Protein AF-A0A2V7VDJ6-F1 (afdb_monomer_lite)

Radius of gyration: 29.33 Å; chains: 1; bounding box: 78×26×92 Å

Foldseek 3Di:
DPCLVVLLVVLVVCVVVVVLVSSLVSLCVSLPDLPDPSNLVSLQSNLVSCVSVLVLVSSLVSLVSSCVSVVPPPSSVVSNVVSVVSVVVVVVVVVVVVVVVVVVVVVPDPDPDDDDDDDDDDDDDDDPPPDPPQDPQRVVQVVVCVVPVDGPVVVVVVVVVVVVVVVVVVVVVVVVVVVVVVVVPDD

Structure (mmCIF, N/CA/C/O backbone):
data_AF-A0A2V7VDJ6-F1
#
_entry.id   AF-A0A2V7VDJ6-F1
#
loop_
_atom_site.group_PDB
_atom_site.id
_atom_site.type_symbol
_atom_site.label_atom_id
_atom_site.label_alt_id
_atom_site.label_comp_id
_atom_site.label_asym_id
_atom_site.label_entity_id
_atom_site.label_seq_id
_atom_site.pdbx_PDB_ins_code
_atom_site.Cartn_x
_atom_site.Cartn_y
_atom_site.Cartn_z
_atom_site.occupancy
_atom_site.B_iso_or_equiv
_atom_site.auth_seq_id
_atom_site.auth_comp_id
_atom_site.auth_asym_id
_atom_site.auth_atom_id
_atom_site.pdbx_PDB_model_num
ATOM 1 N N . PRO A 1 1 ? 12.238 -8.360 -20.722 1.00 54.09 1 PRO A N 1
ATOM 2 C CA . PRO A 1 1 ? 11.520 -7.179 -21.279 1.00 54.09 1 PRO A CA 1
ATOM 3 C C . PRO A 1 1 ? 10.112 -7.441 -21.857 1.00 54.09 1 PRO A C 1
ATOM 5 O O . PRO A 1 1 ? 9.319 -6.510 -21.854 1.00 54.09 1 PRO A O 1
ATOM 8 N N . GLN A 1 2 ? 9.764 -8.654 -22.323 1.00 55.91 2 GLN A N 1
ATOM 9 C CA . GLN A 1 2 ? 8.432 -8.918 -22.912 1.00 55.91 2 GLN A CA 1
ATOM 10 C C . GLN A 1 2 ? 7.327 -9.379 -21.931 1.00 55.91 2 GLN A C 1
ATOM 12 O O . GLN A 1 2 ? 6.159 -9.357 -22.296 1.00 55.91 2 GLN A O 1
ATOM 17 N N . ASP A 1 3 ? 7.649 -9.697 -20.672 1.00 81.94 3 ASP A N 1
ATOM 18 C CA . ASP A 1 3 ? 6.672 -10.227 -19.694 1.00 81.94 3 ASP A CA 1
ATOM 19 C C . ASP A 1 3 ? 6.076 -9.156 -18.743 1.00 81.94 3 ASP A C 1
ATOM 21 O O . ASP A 1 3 ? 5.000 -9.314 -18.172 1.00 81.94 3 ASP A O 1
ATOM 25 N N . ALA A 1 4 ? 6.721 -7.993 -18.595 1.00 88.00 4 ALA A N 1
ATOM 26 C CA . ALA A 1 4 ? 6.319 -7.012 -17.577 1.00 88.00 4 ALA A CA 1
ATOM 27 C C . ALA A 1 4 ? 4.968 -6.327 -17.876 1.00 88.00 4 ALA A C 1
ATOM 29 O O . ALA A 1 4 ? 4.158 -6.137 -16.971 1.00 88.00 4 ALA A O 1
ATOM 30 N N . ARG A 1 5 ? 4.686 -6.003 -19.149 1.00 92.25 5 ARG A N 1
ATOM 31 C CA . ARG A 1 5 ? 3.386 -5.431 -19.563 1.00 92.25 5 ARG A CA 1
ATOM 32 C C . ARG A 1 5 ? 2.248 -6.447 -19.448 1.00 92.25 5 ARG A C 1
ATOM 34 O O . ARG A 1 5 ? 1.157 -6.085 -19.027 1.00 92.25 5 ARG A O 1
ATOM 41 N N . GLY A 1 6 ? 2.509 -7.712 -19.787 1.00 95.12 6 GLY A N 1
ATOM 42 C CA . GLY A 1 6 ? 1.534 -8.795 -19.634 1.00 95.12 6 GLY A CA 1
ATOM 43 C C . GLY A 1 6 ? 1.158 -9.006 -18.169 1.00 95.12 6 GLY A C 1
ATOM 44 O O . GLY A 1 6 ? -0.022 -9.016 -17.826 1.00 95.12 6 GLY A O 1
ATOM 45 N N . ARG A 1 7 ? 2.160 -9.054 -17.285 1.00 94.94 7 ARG A N 1
ATOM 46 C CA . ARG A 1 7 ? 1.959 -9.118 -15.831 1.00 94.94 7 ARG A CA 1
ATOM 47 C C . ARG A 1 7 ? 1.230 -7.899 -15.269 1.00 94.94 7 ARG A C 1
ATOM 49 O O . ARG A 1 7 ? 0.405 -8.064 -14.377 1.00 94.94 7 ARG A O 1
ATOM 56 N N . PHE A 1 8 ? 1.498 -6.702 -15.791 1.00 96.88 8 PHE A N 1
ATOM 57 C CA . PHE A 1 8 ? 0.770 -5.493 -15.400 1.00 96.88 8 PHE A CA 1
ATOM 58 C C . PHE A 1 8 ? -0.714 -5.590 -15.771 1.00 96.88 8 PHE A C 1
ATOM 60 O O . PHE A 1 8 ? -1.576 -5.393 -14.921 1.00 96.88 8 PHE A O 1
ATOM 67 N N . ASN A 1 9 ? -1.020 -5.990 -17.007 1.00 96.88 9 ASN A N 1
ATOM 68 C CA . ASN A 1 9 ? -2.401 -6.182 -17.455 1.00 96.88 9 ASN A CA 1
ATOM 69 C C . ASN A 1 9 ? -3.119 -7.286 -16.662 1.00 96.88 9 ASN A C 1
ATOM 71 O O . ASN A 1 9 ? -4.308 -7.164 -16.369 1.00 96.88 9 ASN A O 1
ATOM 75 N N . LEU A 1 10 ? -2.406 -8.353 -16.286 1.00 97.31 10 LEU A N 1
ATOM 76 C CA . LEU A 1 10 ? -2.931 -9.391 -15.399 1.00 97.31 10 LEU A CA 1
ATOM 77 C C . LEU A 1 10 ? -3.272 -8.820 -14.016 1.00 97.31 10 LEU A C 1
ATOM 79 O O . LEU A 1 10 ? -4.353 -9.093 -13.500 1.00 97.31 10 LEU A O 1
ATOM 83 N N . ALA A 1 11 ? -2.386 -8.011 -13.434 1.00 97.69 11 ALA A N 1
ATOM 84 C CA . ALA A 1 11 ? -2.626 -7.355 -12.151 1.00 97.69 11 ALA A CA 1
ATOM 85 C C . ALA A 1 11 ? -3.842 -6.413 -12.205 1.00 97.69 11 ALA A C 1
ATOM 87 O O . ALA A 1 11 ? -4.695 -6.465 -11.320 1.00 97.69 11 ALA A O 1
ATOM 88 N N . ASP A 1 12 ? -3.987 -5.635 -13.282 1.00 97.88 12 ASP A N 1
ATOM 89 C CA . ASP A 1 12 ? -5.172 -4.806 -13.539 1.00 97.88 12 ASP A CA 1
ATOM 90 C C . ASP A 1 12 ? -6.452 -5.651 -13.647 1.00 97.88 12 ASP A C 1
ATOM 92 O O . ASP A 1 12 ? -7.497 -5.287 -13.103 1.00 97.88 12 ASP A O 1
ATOM 96 N N . GLY A 1 13 ? -6.387 -6.794 -14.335 1.00 98.31 13 GLY A N 1
ATOM 97 C CA . GLY A 1 13 ? -7.504 -7.732 -14.445 1.00 98.31 13 GLY A CA 1
ATOM 98 C C . GLY A 1 13 ? -7.912 -8.314 -13.091 1.00 98.31 13 GLY A C 1
ATOM 99 O O . GLY A 1 13 ? -9.099 -8.357 -12.768 1.00 98.31 13 GLY A O 1
ATOM 100 N N . LEU A 1 14 ? -6.935 -8.702 -12.268 1.00 98.31 14 LEU A N 1
ATOM 101 C CA . LEU A 1 14 ? -7.173 -9.177 -10.903 1.00 98.31 14 LEU A CA 1
ATOM 102 C C . LEU A 1 14 ? -7.816 -8.088 -10.040 1.00 98.31 14 LEU A C 1
ATOM 104 O O . LEU A 1 14 ? -8.812 -8.361 -9.371 1.00 98.31 14 LEU A O 1
ATOM 108 N N . TYR A 1 15 ? -7.317 -6.852 -10.119 1.00 98.19 15 TYR A N 1
ATOM 109 C CA . TYR A 1 15 ? -7.888 -5.709 -9.407 1.00 98.19 15 TYR A CA 1
ATOM 110 C C . TYR A 1 15 ? -9.354 -5.479 -9.793 1.00 98.19 15 TYR A C 1
ATOM 112 O O . TYR A 1 15 ? -10.220 -5.386 -8.924 1.00 98.19 15 TYR A O 1
ATOM 120 N N . LYS A 1 16 ? -9.658 -5.453 -11.097 1.00 97.88 16 LYS A N 1
ATOM 121 C CA . LYS A 1 16 ? -11.031 -5.282 -11.603 1.00 97.88 16 LYS A CA 1
ATOM 122 C C . LYS A 1 16 ? -11.967 -6.413 -11.177 1.00 97.88 16 LYS A C 1
ATOM 124 O O . LYS A 1 16 ? -13.161 -6.182 -11.030 1.00 97.88 16 LYS A O 1
ATOM 129 N N . ASN A 1 17 ? -11.431 -7.609 -10.950 1.00 97.88 17 ASN A N 1
ATOM 130 C CA . ASN A 1 17 ? -12.183 -8.765 -10.469 1.00 97.88 17 ASN A CA 1
ATOM 131 C C . ASN A 1 17 ? -12.281 -8.839 -8.930 1.00 97.88 17 ASN A C 1
ATOM 133 O O . ASN A 1 17 ? -12.654 -9.876 -8.387 1.00 97.88 17 ASN A O 1
ATOM 137 N N . GLY A 1 18 ? -11.886 -7.783 -8.209 1.00 97.25 18 GLY A N 1
ATOM 138 C CA . GLY A 1 18 ? -11.929 -7.728 -6.743 1.00 97.25 18 GLY A CA 1
ATOM 139 C C . GLY A 1 18 ? -10.848 -8.553 -6.035 1.00 97.25 18 GLY A C 1
ATOM 140 O O . GLY A 1 18 ? -10.821 -8.616 -4.807 1.00 97.25 18 GLY A O 1
ATOM 141 N N . LYS A 1 19 ? -9.930 -9.171 -6.786 1.00 98.19 19 LYS A N 1
ATOM 142 C CA . LYS A 1 19 ? -8.805 -9.965 -6.269 1.00 98.19 19 LYS A CA 1
ATOM 143 C C . LYS A 1 19 ? -7.648 -9.052 -5.881 1.00 98.19 19 LYS A C 1
ATOM 145 O O . LYS A 1 19 ? -6.593 -9.018 -6.516 1.00 98.19 19 LYS A O 1
ATOM 150 N N . PHE A 1 20 ? -7.906 -8.216 -4.879 1.00 96.19 20 PHE A N 1
ATOM 151 C CA . PHE A 1 20 ? -7.022 -7.114 -4.518 1.00 96.19 20 PHE A CA 1
ATOM 152 C C . PHE A 1 20 ? -5.691 -7.580 -3.928 1.00 96.19 20 PHE A C 1
ATOM 154 O O . PHE A 1 20 ? -4.688 -6.897 -4.110 1.00 96.19 20 PHE A O 1
ATOM 161 N N . GLU A 1 21 ? -5.655 -8.725 -3.242 1.00 96.94 21 GLU A N 1
ATOM 162 C CA . GLU A 1 21 ? -4.408 -9.237 -2.665 1.00 96.94 21 GLU A CA 1
ATOM 163 C C . GLU A 1 21 ? -3.464 -9.723 -3.761 1.00 96.94 21 GLU A C 1
ATOM 165 O O . GLU A 1 21 ? -2.307 -9.314 -3.818 1.00 96.94 21 GLU A O 1
ATOM 170 N N . GLU A 1 22 ? -3.979 -10.519 -4.694 1.00 96.31 22 GLU A N 1
ATOM 171 C CA . GLU A 1 22 ? -3.212 -11.040 -5.819 1.00 96.31 22 GLU A CA 1
ATOM 172 C C . GLU A 1 22 ? -2.746 -9.908 -6.742 1.00 96.31 22 GLU A C 1
ATOM 174 O O . GLU A 1 22 ? -1.593 -9.893 -7.186 1.00 96.31 22 GLU A O 1
ATOM 179 N N . ALA A 1 23 ? -3.613 -8.916 -6.976 1.00 98.31 23 ALA A N 1
ATOM 180 C CA . ALA A 1 23 ? -3.244 -7.698 -7.687 1.00 98.31 23 ALA A CA 1
ATOM 181 C C . ALA A 1 23 ? -2.106 -6.955 -6.968 1.00 98.31 23 ALA A C 1
ATOM 183 O O . ALA A 1 23 ? -1.106 -6.605 -7.598 1.00 98.31 23 ALA A O 1
ATOM 184 N N . ALA A 1 24 ? -2.209 -6.763 -5.648 1.00 98.06 24 ALA A N 1
ATOM 185 C CA . ALA A 1 24 ? -1.177 -6.104 -4.852 1.00 98.06 24 ALA A CA 1
ATOM 186 C C . ALA A 1 24 ? 0.166 -6.851 -4.910 1.00 98.06 24 ALA A C 1
ATOM 188 O O . ALA A 1 24 ? 1.209 -6.216 -5.061 1.00 98.06 24 ALA A O 1
ATOM 189 N N . THR A 1 25 ? 0.176 -8.185 -4.849 1.00 97.69 25 THR A N 1
ATOM 190 C CA . THR A 1 25 ? 1.411 -8.972 -4.988 1.00 97.69 25 THR A CA 1
ATOM 191 C C . THR A 1 25 ? 2.089 -8.726 -6.335 1.00 97.69 25 THR A C 1
ATOM 193 O O . THR A 1 25 ? 3.296 -8.467 -6.382 1.00 97.69 25 THR A O 1
ATOM 196 N N . LEU A 1 26 ? 1.327 -8.752 -7.433 1.00 96.88 26 LEU A N 1
ATOM 197 C CA . LEU A 1 26 ? 1.886 -8.519 -8.763 1.00 96.88 26 LEU A CA 1
ATOM 198 C C . LEU A 1 26 ? 2.380 -7.082 -8.933 1.00 96.88 26 LEU A C 1
ATOM 200 O O . LEU A 1 26 ? 3.519 -6.891 -9.361 1.00 96.88 26 LEU A O 1
ATOM 204 N N . PHE A 1 27 ? 1.585 -6.083 -8.546 1.00 98.25 27 PHE A N 1
ATOM 205 C CA . PHE A 1 27 ? 2.001 -4.682 -8.614 1.00 98.25 27 PHE A CA 1
ATOM 206 C C . PHE A 1 27 ? 3.238 -4.399 -7.763 1.00 98.25 27 PHE A C 1
ATOM 208 O O . PHE A 1 27 ? 4.130 -3.681 -8.211 1.00 98.25 27 PHE A O 1
ATOM 215 N N . ARG A 1 28 ? 3.350 -5.008 -6.576 1.00 97.94 28 ARG A N 1
ATOM 216 C CA . ARG A 1 28 ? 4.558 -4.907 -5.751 1.00 97.94 28 ARG A CA 1
ATOM 217 C C . ARG A 1 28 ? 5.778 -5.399 -6.517 1.00 97.94 28 ARG A C 1
ATOM 219 O O . ARG A 1 28 ? 6.729 -4.638 -6.643 1.00 97.94 28 ARG A O 1
ATOM 226 N N . SER A 1 29 ? 5.706 -6.599 -7.097 1.00 96.88 29 SER A N 1
ATOM 227 C CA . SER A 1 29 ? 6.816 -7.172 -7.872 1.00 96.88 29 SER A CA 1
ATOM 228 C C . SER A 1 29 ? 7.209 -6.318 -9.085 1.00 96.88 29 SER A C 1
ATOM 230 O O . SER A 1 29 ? 8.386 -6.174 -9.398 1.00 96.88 29 SER A O 1
ATOM 232 N N . LEU A 1 30 ? 6.232 -5.702 -9.758 1.00 96.38 30 LEU A N 1
ATOM 233 C CA . LEU A 1 30 ? 6.471 -4.836 -10.917 1.00 96.38 30 LEU A CA 1
ATOM 234 C C . LEU A 1 30 ? 7.054 -3.467 -10.526 1.00 96.38 30 LEU A C 1
ATOM 236 O O . LEU A 1 30 ? 7.676 -2.806 -11.357 1.00 96.38 30 LEU A O 1
ATOM 240 N N . GLY A 1 31 ? 6.859 -3.052 -9.270 1.00 95.38 31 GLY A N 1
ATOM 241 C CA . GLY A 1 31 ? 7.366 -1.809 -8.689 1.00 95.38 31 GLY A CA 1
ATOM 242 C C . GLY A 1 31 ? 8.707 -1.924 -7.953 1.00 95.38 31 GLY A C 1
ATOM 243 O O . GLY A 1 31 ? 9.166 -0.915 -7.402 1.00 95.38 31 GLY A O 1
ATOM 244 N N . GLU A 1 32 ? 9.312 -3.117 -7.902 1.00 94.56 32 GLU A N 1
ATOM 245 C CA . GLU A 1 32 ? 10.570 -3.369 -7.184 1.00 94.56 32 GLU A CA 1
ATOM 246 C C . GLU A 1 32 ? 11.750 -2.631 -7.813 1.00 94.56 32 GLU A C 1
ATOM 248 O O . GLU A 1 32 ? 12.478 -1.945 -7.097 1.00 94.56 32 GLU A O 1
ATOM 253 N N . ASP A 1 33 ? 11.902 -2.721 -9.136 1.00 93.44 33 ASP A N 1
ATOM 254 C CA . ASP A 1 33 ? 12.940 -2.011 -9.884 1.00 93.44 33 ASP A CA 1
ATOM 255 C C . ASP A 1 33 ? 12.523 -0.551 -10.131 1.00 93.44 33 ASP A C 1
ATOM 257 O O . ASP A 1 33 ? 11.647 -0.313 -10.964 1.00 93.44 33 ASP A O 1
ATOM 261 N N . PRO A 1 34 ? 13.143 0.449 -9.471 1.00 91.00 34 PRO A N 1
ATOM 262 C CA . PRO A 1 34 ? 12.788 1.854 -9.657 1.00 91.00 34 PRO A CA 1
ATOM 263 C C . PRO A 1 34 ? 13.116 2.393 -11.058 1.00 91.00 34 PRO A C 1
ATOM 265 O O . PRO A 1 34 ? 12.566 3.423 -11.436 1.00 91.00 34 PRO A O 1
ATOM 268 N N . GLY A 1 35 ? 14.015 1.737 -11.804 1.00 91.81 35 GLY A N 1
ATOM 269 C CA . GLY A 1 35 ? 14.383 2.114 -13.171 1.00 91.81 35 GLY A CA 1
ATOM 270 C C . GLY A 1 35 ? 13.395 1.618 -14.231 1.00 91.81 35 GLY A C 1
ATOM 271 O O . GLY A 1 35 ? 13.447 2.057 -15.381 1.00 91.81 35 GLY A O 1
ATOM 272 N N . SER A 1 36 ? 12.474 0.726 -13.859 1.00 93.56 36 SER A N 1
ATOM 273 C CA . SER A 1 36 ? 11.432 0.234 -14.754 1.00 93.56 36 SER A CA 1
ATOM 274 C C . SER A 1 36 ? 10.427 1.338 -15.085 1.00 93.56 36 SER A C 1
ATOM 276 O O . SER A 1 36 ? 9.911 2.021 -14.202 1.00 93.56 36 SER A O 1
ATOM 278 N N . PHE A 1 37 ? 10.038 1.449 -16.358 1.00 94.00 37 PHE A N 1
ATOM 279 C CA . PHE A 1 37 ? 8.964 2.359 -16.782 1.00 94.00 37 PHE A CA 1
ATOM 280 C C . PHE A 1 37 ? 7.607 2.029 -16.130 1.00 94.00 37 PHE A C 1
ATOM 282 O O . PHE A 1 37 ? 6.716 2.874 -16.093 1.00 94.00 37 PHE A O 1
ATOM 289 N N . LEU A 1 38 ? 7.441 0.806 -15.611 1.00 96.19 38 LEU A N 1
ATOM 290 C CA . LEU A 1 38 ? 6.252 0.390 -14.866 1.00 96.19 38 LEU A CA 1
ATOM 291 C C . LEU A 1 38 ? 6.358 0.669 -13.368 1.00 96.19 38 LEU A C 1
ATOM 293 O O . LEU A 1 38 ? 5.369 0.468 -12.671 1.00 96.19 38 LEU A O 1
ATOM 297 N N . ALA A 1 39 ? 7.497 1.130 -12.851 1.00 96.75 39 ALA A N 1
ATOM 298 C CA . ALA A 1 39 ? 7.709 1.250 -11.414 1.00 96.75 39 ALA A CA 1
ATOM 299 C C . ALA A 1 39 ? 6.715 2.212 -10.753 1.00 96.75 39 ALA A C 1
ATOM 301 O O . ALA A 1 39 ? 6.055 1.852 -9.779 1.00 96.75 39 ALA A O 1
ATOM 302 N N . SER A 1 40 ? 6.574 3.415 -11.316 1.00 97.88 40 SER A N 1
ATOM 303 C CA . SER A 1 40 ? 5.639 4.423 -10.809 1.00 97.88 40 SER A CA 1
ATOM 304 C C . SER A 1 40 ? 4.171 3.987 -10.969 1.00 97.88 40 SER A C 1
ATOM 306 O O . SER A 1 40 ? 3.490 3.878 -9.944 1.00 97.88 40 SER A O 1
ATOM 308 N N . PRO A 1 41 ? 3.697 3.572 -12.169 1.00 98.00 41 PRO A N 1
ATOM 309 C CA . PRO A 1 41 ? 2.335 3.050 -12.333 1.00 98.00 41 PRO A CA 1
ATOM 310 C C . PRO A 1 41 ? 2.017 1.843 -11.441 1.00 98.00 41 PRO A C 1
ATOM 312 O O . PRO A 1 41 ? 0.919 1.736 -10.901 1.00 98.00 41 PRO A O 1
ATOM 315 N N . SER A 1 42 ? 2.976 0.933 -11.247 1.00 98.06 42 SER A N 1
ATOM 316 C CA . SER A 1 42 ? 2.769 -0.257 -10.413 1.00 98.06 42 SER A CA 1
ATOM 317 C C . SER A 1 42 ? 2.670 0.108 -8.938 1.00 98.06 42 SER A C 1
ATOM 319 O O . SER A 1 42 ? 1.831 -0.440 -8.236 1.00 98.06 42 SER A O 1
ATOM 321 N N . ARG A 1 43 ? 3.461 1.069 -8.450 1.00 98.50 43 ARG A N 1
ATOM 322 C CA . ARG A 1 43 ? 3.341 1.570 -7.070 1.00 98.50 43 ARG A CA 1
ATOM 323 C C . ARG A 1 43 ? 2.030 2.320 -6.850 1.00 98.50 43 ARG A C 1
ATOM 325 O O . ARG A 1 43 ? 1.404 2.145 -5.808 1.00 98.50 43 ARG A O 1
ATOM 332 N N . PHE A 1 44 ? 1.572 3.083 -7.840 1.00 98.69 44 PHE A N 1
ATOM 333 C CA . PHE A 1 44 ? 0.254 3.711 -7.802 1.00 98.69 44 PHE A CA 1
ATOM 334 C C . PHE A 1 44 ? -0.869 2.662 -7.714 1.00 98.69 44 PHE A C 1
ATOM 336 O O . PHE A 1 44 ? -1.683 2.700 -6.791 1.00 98.69 44 PHE A O 1
ATOM 343 N N . ASN A 1 45 ? -0.868 1.661 -8.598 1.00 98.44 45 ASN A N 1
ATOM 344 C CA . ASN A 1 45 ? -1.890 0.611 -8.597 1.00 98.44 45 ASN A CA 1
ATOM 345 C C . ASN A 1 45 ? -1.793 -0.345 -7.399 1.00 98.44 45 ASN A C 1
ATOM 347 O O . ASN A 1 45 ? -2.819 -0.824 -6.914 1.00 98.44 45 ASN A O 1
ATOM 351 N N . LEU A 1 46 ? -0.594 -0.565 -6.851 1.00 98.69 46 LEU A N 1
ATOM 352 C CA . LEU A 1 46 ? -0.412 -1.214 -5.553 1.00 98.69 46 LEU A CA 1
ATOM 353 C C . LEU A 1 46 ? -1.151 -0.437 -4.458 1.00 98.69 46 LEU A C 1
ATOM 355 O O . LEU A 1 46 ? -1.851 -1.040 -3.647 1.00 98.69 46 LEU A O 1
ATOM 359 N N . GLY A 1 47 ? -1.028 0.892 -4.453 1.00 98.56 47 GLY A N 1
ATOM 360 C CA . GLY A 1 47 ? -1.761 1.755 -3.533 1.00 98.56 47 GLY A CA 1
ATOM 361 C C . GLY A 1 47 ? -3.273 1.595 -3.667 1.00 98.56 47 GLY A C 1
ATOM 362 O O . GLY A 1 47 ? -3.953 1.420 -2.656 1.00 98.56 47 GLY A O 1
ATOM 363 N N . ASN A 1 48 ? -3.786 1.557 -4.901 1.00 98.62 48 ASN A N 1
ATOM 364 C CA . ASN A 1 48 ? -5.212 1.345 -5.172 1.00 98.62 48 ASN A CA 1
ATOM 365 C C . ASN A 1 48 ? -5.690 -0.012 -4.632 1.00 98.62 48 ASN A C 1
ATOM 367 O O . ASN A 1 48 ? -6.704 -0.085 -3.938 1.00 98.62 48 ASN A O 1
ATOM 371 N N . ALA A 1 49 ? -4.942 -1.086 -4.899 1.00 98.44 49 ALA A N 1
ATOM 372 C CA . ALA A 1 49 ? -5.265 -2.427 -4.418 1.00 98.44 49 ALA A CA 1
ATOM 373 C C . ALA A 1 49 ? -5.273 -2.505 -2.879 1.00 98.44 49 ALA A C 1
ATOM 375 O O . ALA A 1 49 ? -6.219 -3.024 -2.288 1.00 98.44 49 ALA A O 1
ATOM 376 N N . LEU A 1 50 ? -4.266 -1.930 -2.214 1.00 98.19 50 LEU A N 1
ATOM 377 C CA . LEU A 1 50 ? -4.190 -1.890 -0.749 1.00 98.19 50 LEU A CA 1
ATOM 378 C C . LEU A 1 50 ? -5.301 -1.030 -0.132 1.00 98.19 50 LEU A C 1
ATOM 380 O O . LEU A 1 50 ? -5.853 -1.396 0.906 1.00 98.19 50 LEU A O 1
ATOM 384 N N . TYR A 1 51 ? -5.677 0.070 -0.791 1.00 97.94 51 TYR A N 1
ATOM 385 C CA . TYR A 1 51 ? -6.787 0.917 -0.362 1.00 97.94 51 TYR A CA 1
ATOM 386 C C . TYR A 1 51 ? -8.111 0.143 -0.356 1.00 97.94 51 TYR A C 1
ATOM 388 O O . TYR A 1 51 ? -8.843 0.202 0.630 1.00 97.94 51 TYR A O 1
ATOM 396 N N . GLN A 1 52 ? -8.392 -0.642 -1.403 1.00 97.12 52 GLN A N 1
ATOM 397 C CA . GLN A 1 52 ? -9.594 -1.487 -1.461 1.00 97.12 52 GLN A CA 1
ATOM 398 C C . GLN A 1 52 ? -9.618 -2.557 -0.363 1.00 97.12 52 GLN A C 1
ATOM 400 O O . GLN A 1 52 ? -10.674 -2.894 0.166 1.00 97.12 52 GLN A O 1
ATOM 405 N N . LYS A 1 53 ? -8.445 -3.044 0.051 1.00 96.00 53 LYS A N 1
ATOM 406 C CA . LYS A 1 53 ? -8.300 -3.954 1.197 1.00 96.00 53 LYS A CA 1
ATOM 407 C C . LYS A 1 53 ? -8.399 -3.271 2.561 1.00 96.00 53 LYS A C 1
ATOM 409 O O . LYS A 1 53 ? -8.194 -3.935 3.575 1.00 96.00 53 LYS A O 1
ATOM 414 N N . GLN A 1 54 ? -8.658 -1.964 2.601 1.00 94.88 54 GLN A N 1
ATOM 415 C CA . GLN A 1 54 ? -8.638 -1.141 3.814 1.00 94.88 54 GLN A CA 1
ATOM 416 C C . GLN A 1 54 ? -7.278 -1.133 4.540 1.00 94.88 54 GLN A C 1
ATOM 418 O O . GLN A 1 54 ? -7.185 -0.710 5.696 1.00 94.88 54 GLN A O 1
ATOM 423 N N . ASP A 1 55 ? -6.204 -1.550 3.858 1.00 96.19 55 ASP A N 1
ATOM 424 C CA . ASP A 1 55 ? -4.831 -1.353 4.315 1.00 96.19 55 ASP A CA 1
ATOM 425 C C . ASP A 1 55 ? -4.369 0.050 3.906 1.00 96.19 55 ASP A C 1
ATOM 427 O O . ASP A 1 55 ? -3.545 0.259 3.010 1.00 96.19 55 ASP A O 1
ATOM 431 N N . TYR A 1 56 ? -4.944 1.049 4.575 1.00 94.38 56 TYR A N 1
ATOM 432 C CA . TYR A 1 56 ? -4.682 2.452 4.271 1.00 94.38 56 TYR A CA 1
ATOM 433 C C . TYR A 1 56 ? -3.222 2.839 4.534 1.00 94.38 56 TYR A C 1
ATOM 435 O O . TYR A 1 56 ? -2.673 3.689 3.836 1.00 94.38 56 TYR A O 1
ATOM 443 N N . ARG A 1 57 ? -2.556 2.190 5.500 1.00 93.19 57 ARG A N 1
ATOM 444 C CA . ARG A 1 57 ? -1.135 2.426 5.799 1.00 93.19 57 ARG A CA 1
ATOM 445 C C . ARG A 1 57 ? -0.245 1.942 4.660 1.00 93.19 57 ARG A C 1
ATOM 447 O O . ARG A 1 57 ? 0.637 2.693 4.238 1.00 93.19 57 ARG A O 1
ATOM 454 N N . GLY A 1 58 ? -0.490 0.735 4.153 1.00 95.31 58 GLY A N 1
ATOM 455 C CA . GLY A 1 58 ? 0.193 0.209 2.976 1.00 95.31 58 GLY A CA 1
ATOM 456 C C . GLY A 1 58 ? -0.061 1.071 1.738 1.00 95.31 58 GLY A C 1
ATOM 457 O O . GLY A 1 58 ? 0.888 1.443 1.044 1.00 95.31 58 GLY A O 1
ATOM 458 N N . ALA A 1 59 ? -1.315 1.479 1.518 1.00 97.56 59 ALA A N 1
ATOM 459 C CA . ALA A 1 59 ? -1.688 2.347 0.403 1.00 97.56 59 ALA A CA 1
ATOM 460 C C . ALA A 1 59 ? -0.930 3.687 0.420 1.00 97.56 59 ALA A C 1
ATOM 462 O O . ALA A 1 59 ? -0.361 4.092 -0.591 1.00 97.56 59 ALA A O 1
ATOM 463 N N . ILE A 1 60 ? -0.842 4.338 1.587 1.00 97.88 60 ILE A N 1
ATOM 464 C CA . ILE A 1 60 ? -0.082 5.585 1.773 1.00 97.88 60 ILE A CA 1
ATOM 465 C C . ILE A 1 60 ? 1.383 5.420 1.356 1.00 97.88 60 ILE A C 1
ATOM 467 O O . ILE A 1 60 ? 1.923 6.294 0.676 1.00 97.88 60 ILE A O 1
ATOM 471 N N . GLN A 1 61 ? 2.048 4.335 1.767 1.00 97.88 61 GLN A N 1
ATOM 472 C CA . GLN A 1 61 ? 3.448 4.113 1.389 1.00 97.88 61 GLN A CA 1
ATOM 473 C C . GLN A 1 61 ? 3.587 3.936 -0.123 1.00 97.88 61 GLN A C 1
ATOM 475 O O . GLN A 1 61 ? 4.419 4.602 -0.734 1.00 97.88 61 GLN A O 1
ATOM 480 N N . ALA A 1 62 ? 2.721 3.126 -0.730 1.00 97.25 62 ALA A N 1
ATOM 481 C CA . ALA A 1 62 ? 2.749 2.863 -2.162 1.00 97.25 62 ALA A CA 1
ATOM 482 C C . ALA A 1 62 ? 2.540 4.143 -2.998 1.00 97.25 62 ALA A C 1
ATOM 484 O O . ALA A 1 62 ? 3.326 4.415 -3.906 1.00 97.25 62 ALA A O 1
ATOM 485 N N . TYR A 1 63 ? 1.574 4.999 -2.638 1.00 98.12 63 TYR A N 1
ATOM 486 C CA . TYR A 1 63 ? 1.385 6.287 -3.318 1.00 98.12 63 TYR A CA 1
ATOM 487 C C . TYR A 1 63 ? 2.567 7.239 -3.123 1.00 98.12 63 TYR A C 1
ATOM 489 O O . TYR A 1 63 ? 2.974 7.920 -4.062 1.00 98.12 63 TYR A O 1
ATOM 497 N N . ARG A 1 64 ? 3.171 7.279 -1.927 1.00 97.94 64 ARG A N 1
ATOM 498 C CA . ARG A 1 64 ? 4.388 8.075 -1.701 1.00 97.94 64 ARG A CA 1
ATOM 499 C C . ARG A 1 64 ? 5.548 7.577 -2.556 1.00 97.94 64 ARG A C 1
ATOM 501 O O . ARG A 1 64 ? 6.306 8.394 -3.068 1.00 97.94 64 ARG A O 1
ATOM 508 N N . ASP A 1 65 ? 5.693 6.267 -2.706 1.00 97.00 65 ASP A N 1
ATOM 509 C CA . ASP A 1 65 ? 6.746 5.666 -3.520 1.00 97.00 65 ASP A CA 1
ATOM 510 C C . ASP A 1 65 ? 6.524 5.901 -5.020 1.00 97.00 65 ASP A C 1
ATOM 512 O O . ASP A 1 65 ? 7.508 6.044 -5.749 1.00 97.00 65 ASP A O 1
ATOM 516 N N . ALA A 1 66 ? 5.267 5.980 -5.472 1.00 97.50 66 ALA A N 1
ATOM 517 C CA . ALA A 1 66 ? 4.914 6.416 -6.823 1.00 97.50 66 ALA A CA 1
ATOM 518 C C . ALA A 1 66 ? 5.281 7.894 -7.035 1.00 97.50 66 ALA A C 1
ATOM 520 O O . ALA A 1 66 ? 6.025 8.222 -7.954 1.00 97.50 66 ALA A O 1
ATOM 521 N N . LEU A 1 67 ? 4.894 8.778 -6.108 1.00 97.44 67 LEU A N 1
ATOM 522 C CA . LEU A 1 67 ? 5.195 10.216 -6.170 1.00 97.44 67 LEU A CA 1
ATOM 523 C C . LEU A 1 67 ? 6.690 10.547 -6.083 1.00 97.44 67 LEU A C 1
ATOM 525 O O . LEU A 1 67 ? 7.120 11.584 -6.576 1.00 97.44 67 LEU A O 1
ATOM 529 N N . ARG A 1 68 ? 7.510 9.682 -5.477 1.00 97.19 68 ARG A N 1
ATOM 530 C CA . ARG A 1 68 ? 8.976 9.831 -5.528 1.00 97.19 68 ARG A CA 1
ATOM 531 C C . ARG A 1 68 ? 9.541 9.618 -6.931 1.00 97.19 68 ARG A C 1
ATOM 533 O O . ARG A 1 68 ? 10.592 10.173 -7.229 1.00 97.19 68 ARG A O 1
ATOM 540 N N . LEU A 1 69 ? 8.885 8.795 -7.749 1.00 95.62 69 LEU A N 1
ATOM 541 C CA . LEU A 1 69 ? 9.282 8.519 -9.131 1.00 95.62 69 LEU A CA 1
ATOM 542 C C . LEU A 1 69 ? 8.603 9.466 -10.126 1.00 95.62 69 LEU A C 1
ATOM 544 O O . LEU A 1 69 ? 9.205 9.840 -11.127 1.00 95.62 69 LEU A O 1
ATOM 548 N N . SER A 1 70 ? 7.361 9.859 -9.849 1.00 96.25 70 SER A N 1
ATOM 549 C CA . SER A 1 70 ? 6.563 10.766 -10.675 1.00 96.25 70 SER A CA 1
ATOM 550 C C . SER A 1 70 ? 5.925 11.840 -9.792 1.00 96.25 70 SER A C 1
ATOM 552 O O . SER A 1 70 ? 4.768 11.704 -9.396 1.00 96.25 70 SER A O 1
ATOM 554 N N . PRO A 1 71 ? 6.664 12.913 -9.451 1.00 96.38 71 PRO A N 1
ATOM 555 C CA . PRO A 1 71 ? 6.170 13.949 -8.545 1.00 96.38 71 PRO A CA 1
ATOM 556 C C . PRO A 1 71 ? 4.899 14.646 -9.035 1.00 96.38 71 PRO A C 1
ATOM 558 O O . PRO A 1 71 ? 4.101 15.089 -8.208 1.00 96.38 71 PRO A O 1
ATOM 561 N N . ASP A 1 72 ? 4.704 14.726 -10.350 1.00 94.94 72 ASP A N 1
ATOM 562 C CA . ASP A 1 72 ? 3.601 15.446 -10.996 1.00 94.94 72 ASP A CA 1
ATOM 563 C C . ASP A 1 72 ? 2.334 14.596 -11.187 1.00 94.94 72 ASP A C 1
ATOM 565 O O . ASP A 1 72 ? 1.353 15.068 -11.758 1.00 94.94 72 ASP A O 1
ATOM 569 N N . ASP A 1 73 ? 2.327 13.355 -10.690 1.00 95.62 73 ASP A N 1
ATOM 570 C CA . ASP A 1 73 ? 1.155 12.481 -10.730 1.00 95.62 73 ASP A CA 1
ATOM 571 C C . ASP A 1 73 ? 0.062 12.993 -9.770 1.00 95.62 73 ASP A C 1
ATOM 573 O O . ASP A 1 73 ? 0.079 12.759 -8.556 1.00 95.62 73 ASP A O 1
ATOM 577 N N . LEU A 1 74 ? -0.888 13.751 -10.322 1.00 96.44 74 LEU A N 1
ATOM 578 C CA . LEU A 1 74 ? -1.995 14.345 -9.571 1.00 96.44 74 LEU A CA 1
ATOM 579 C C . LEU A 1 74 ? -2.950 13.289 -9.005 1.00 96.44 74 LEU A C 1
ATOM 581 O O . LEU A 1 74 ? -3.488 13.487 -7.911 1.00 96.44 74 LEU A O 1
ATOM 585 N N . ASP A 1 75 ? -3.128 12.165 -9.701 1.00 94.88 75 ASP A N 1
ATOM 586 C CA . ASP A 1 75 ? -3.988 11.074 -9.247 1.00 94.88 75 ASP A CA 1
ATOM 587 C C . ASP A 1 75 ? -3.371 10.388 -8.025 1.00 94.88 75 ASP A C 1
ATOM 589 O O . ASP A 1 75 ? -4.058 10.159 -7.025 1.00 94.88 75 ASP A O 1
ATOM 593 N N . ALA A 1 76 ? -2.055 10.154 -8.034 1.00 93.06 76 ALA A N 1
ATOM 594 C CA . ALA A 1 76 ? -1.336 9.628 -6.877 1.00 93.06 76 ALA A CA 1
ATOM 595 C C . ALA A 1 76 ? -1.397 10.577 -5.667 1.00 93.06 76 ALA A C 1
ATOM 597 O O . ALA A 1 76 ? -1.575 10.114 -4.536 1.00 93.06 76 ALA A O 1
ATOM 598 N N . ARG A 1 77 ? -1.311 11.903 -5.874 1.00 96.62 77 ARG A N 1
ATOM 599 C CA . ARG A 1 77 ? -1.488 12.895 -4.790 1.00 96.62 77 ARG A CA 1
ATOM 600 C C . ARG A 1 77 ? -2.898 12.841 -4.208 1.00 96.62 77 ARG A C 1
ATOM 602 O O . ARG A 1 77 ? -3.053 12.748 -2.990 1.00 96.62 77 ARG A O 1
ATOM 609 N N . ARG A 1 78 ? -3.920 12.840 -5.066 1.00 95.06 78 ARG A N 1
ATOM 610 C CA . ARG A 1 78 ? -5.324 12.762 -4.643 1.00 95.06 78 ARG A CA 1
ATOM 611 C C . ARG A 1 78 ? -5.607 11.471 -3.876 1.00 95.06 78 ARG A C 1
ATOM 613 O O . ARG A 1 78 ? -6.231 11.510 -2.816 1.00 95.06 78 ARG A O 1
ATOM 620 N N . ASN A 1 79 ? -5.125 10.333 -4.367 1.00 95.06 79 ASN A N 1
ATOM 621 C CA . ASN A 1 79 ? -5.353 9.046 -3.715 1.00 95.06 79 ASN A CA 1
ATOM 622 C C . ASN A 1 79 ? -4.586 8.915 -2.393 1.00 95.06 79 ASN A C 1
ATOM 624 O O . ASN A 1 79 ? -5.101 8.316 -1.445 1.00 95.06 79 ASN A O 1
ATOM 628 N N . LEU A 1 80 ? -3.409 9.536 -2.276 1.00 94.75 80 LEU A N 1
ATOM 629 C CA . LEU A 1 80 ? -2.703 9.658 -1.002 1.00 94.75 80 LEU A CA 1
ATOM 630 C C . LEU A 1 80 ? -3.534 10.430 0.033 1.00 94.75 80 LEU A C 1
ATOM 632 O O . LEU A 1 80 ? -3.646 9.987 1.177 1.00 94.75 80 LEU A O 1
ATOM 636 N N . GLU A 1 81 ? -4.150 11.550 -0.351 1.00 93.81 81 GLU A N 1
ATOM 637 C CA . GLU A 1 81 ? -5.037 12.304 0.542 1.00 93.81 81 GLU A CA 1
ATOM 638 C C . GLU A 1 81 ? -6.247 11.476 0.989 1.00 93.81 81 GLU A C 1
ATOM 640 O O . GLU A 1 81 ? -6.591 11.475 2.174 1.00 93.81 81 GLU A O 1
ATOM 645 N N . LEU A 1 82 ? -6.869 10.736 0.067 1.00 94.44 82 LEU A N 1
ATOM 646 C CA . LEU A 1 82 ? -7.982 9.837 0.384 1.00 94.44 82 LEU A CA 1
ATOM 647 C C . LEU A 1 82 ? -7.560 8.736 1.364 1.00 94.44 82 LEU A C 1
ATOM 649 O O . LEU A 1 82 ? -8.278 8.462 2.326 1.00 94.44 82 LEU A O 1
ATOM 653 N N . ALA A 1 83 ? -6.384 8.139 1.167 1.00 89.38 83 ALA A N 1
ATOM 654 C CA . ALA A 1 83 ? -5.847 7.117 2.062 1.00 89.38 83 ALA A CA 1
ATOM 655 C C . ALA A 1 83 ? -5.537 7.665 3.465 1.00 89.38 83 ALA A C 1
ATOM 657 O O . ALA A 1 83 ? -5.827 7.004 4.462 1.00 89.38 83 ALA A O 1
ATOM 658 N N . LEU A 1 84 ? -5.013 8.891 3.566 1.00 91.06 84 LEU A N 1
ATOM 659 C CA . LEU A 1 84 ? -4.773 9.560 4.850 1.00 91.06 84 LEU A CA 1
ATOM 660 C C . LEU A 1 84 ? -6.074 9.825 5.619 1.00 91.06 84 LEU A C 1
ATOM 662 O O . LEU A 1 84 ? -6.129 9.590 6.828 1.00 91.06 84 LEU A O 1
ATOM 666 N N . ARG A 1 85 ? -7.125 10.285 4.929 1.00 88.44 85 ARG A N 1
ATOM 667 C CA . ARG A 1 85 ? -8.446 10.505 5.542 1.00 88.44 85 ARG A CA 1
ATOM 668 C C . ARG A 1 85 ? -9.060 9.193 6.021 1.00 88.44 85 ARG A C 1
ATOM 670 O O . ARG A 1 85 ? -9.456 9.106 7.179 1.00 88.44 85 ARG A O 1
ATOM 677 N N . ALA A 1 86 ? -9.035 8.163 5.178 1.00 89.19 86 ALA A N 1
ATOM 678 C CA . ALA A 1 86 ? -9.576 6.850 5.516 1.00 89.19 86 ALA A CA 1
ATOM 679 C C . ALA A 1 86 ? -8.856 6.206 6.716 1.00 89.19 86 ALA A C 1
ATOM 681 O O . ALA A 1 86 ? -9.502 5.627 7.590 1.00 89.19 86 ALA A O 1
ATOM 682 N N . LEU A 1 87 ? -7.529 6.364 6.821 1.00 91.06 87 LEU A N 1
ATOM 683 C CA . LEU A 1 87 ? -6.775 5.907 7.990 1.00 91.06 87 LEU A CA 1
ATOM 684 C C . LEU A 1 87 ? -7.222 6.621 9.273 1.00 91.06 87 LEU A C 1
ATOM 686 O O . LEU A 1 87 ? -7.443 5.970 10.294 1.00 91.06 87 LEU A O 1
ATOM 690 N N . LYS A 1 88 ? -7.381 7.947 9.221 1.00 88.44 88 LYS A N 1
ATOM 691 C CA . LYS A 1 88 ? -7.837 8.737 10.370 1.00 88.44 88 LYS A CA 1
ATOM 692 C C . LYS A 1 88 ? -9.238 8.310 10.817 1.00 88.44 88 LYS A C 1
ATOM 694 O O . LYS A 1 88 ? -9.459 8.086 12.004 1.00 88.44 88 LYS A O 1
ATOM 699 N N . GLU A 1 89 ? -10.161 8.144 9.875 1.00 86.31 89 GLU A N 1
ATOM 700 C CA . GLU A 1 89 ? -11.522 7.676 10.156 1.00 86.31 89 GLU A CA 1
ATOM 701 C C . GLU A 1 89 ? -11.526 6.274 10.778 1.00 86.31 89 GLU A C 1
ATOM 703 O O . GLU A 1 89 ? -12.226 6.036 11.762 1.00 86.31 89 GLU A O 1
ATOM 708 N N . GLN A 1 90 ? -10.698 5.356 10.270 1.00 86.69 90 GLN A N 1
ATOM 709 C CA . GLN A 1 90 ? -10.556 4.012 10.831 1.00 86.69 90 GLN A CA 1
ATOM 710 C C . GLN A 1 90 ? -10.052 4.047 12.285 1.00 86.69 90 GLN A C 1
ATOM 712 O O . GLN A 1 90 ? -10.535 3.293 13.132 1.00 86.69 90 GLN A O 1
ATOM 717 N N . GLU A 1 91 ? -9.096 4.922 12.600 1.00 80.75 91 GLU A N 1
ATOM 718 C CA . GLU A 1 91 ? -8.586 5.104 13.963 1.00 80.75 91 GLU A CA 1
ATOM 719 C C . GLU A 1 91 ? -9.636 5.723 14.898 1.00 80.75 91 GLU A C 1
ATOM 721 O O . GLU A 1 91 ? -9.785 5.284 16.042 1.00 80.75 91 GLU A O 1
ATOM 726 N N . GLU A 1 92 ? -10.406 6.700 14.420 1.00 80.75 92 GLU A N 1
ATOM 727 C CA . GLU A 1 92 ? -11.505 7.302 15.180 1.00 80.75 92 GLU A CA 1
ATOM 728 C C . GLU A 1 92 ? -12.636 6.303 15.454 1.00 80.75 92 GLU A C 1
ATOM 730 O O . GLU A 1 92 ? -13.147 6.244 16.575 1.00 80.75 92 GLU A O 1
ATOM 735 N N . GLN A 1 93 ? -13.004 5.477 14.471 1.00 81.62 93 GLN A N 1
ATOM 736 C CA . GLN A 1 93 ? -13.999 4.420 14.652 1.00 81.62 93 GLN A CA 1
ATOM 737 C C . GLN A 1 93 ? -13.550 3.394 15.695 1.00 81.62 93 GLN A C 1
ATOM 739 O O . GLN A 1 93 ? -14.337 3.045 16.575 1.00 81.62 93 GLN A O 1
ATOM 744 N N . LYS A 1 94 ? -12.282 2.967 15.660 1.00 81.69 94 LYS A N 1
ATOM 745 C CA . LYS A 1 94 ? -11.721 2.053 16.669 1.00 81.69 94 LYS A CA 1
ATOM 746 C C . LYS A 1 94 ? -11.795 2.643 18.079 1.00 81.69 94 LYS A C 1
ATOM 748 O O . LYS A 1 94 ? -12.249 1.963 18.994 1.00 81.69 94 LYS A O 1
ATOM 753 N N . LYS A 1 95 ? -11.443 3.924 18.249 1.00 78.38 95 LYS A N 1
ATOM 754 C CA . LYS A 1 95 ? -11.575 4.623 19.542 1.00 78.38 95 LYS A CA 1
ATOM 755 C C . LYS A 1 95 ? -13.027 4.695 20.021 1.00 78.38 95 LYS A C 1
ATOM 757 O O . LYS A 1 95 ? -13.303 4.465 21.193 1.00 78.38 95 LYS A O 1
ATOM 762 N N . ARG A 1 96 ? -13.973 4.990 19.122 1.00 76.62 96 ARG A N 1
ATOM 763 C CA . ARG A 1 96 ? -15.408 5.039 19.458 1.00 76.62 96 ARG A CA 1
ATOM 764 C C . ARG A 1 96 ? -15.947 3.675 19.887 1.00 76.62 96 ARG A C 1
ATOM 766 O O . ARG A 1 96 ? -16.734 3.623 20.825 1.00 76.62 96 ARG A O 1
ATOM 773 N N . GLN A 1 97 ? -15.537 2.599 19.216 1.00 76.88 97 GLN A N 1
ATOM 774 C CA . GLN A 1 97 ? -15.937 1.236 19.577 1.00 76.88 97 GLN A CA 1
ATOM 775 C C . GLN A 1 97 ? -15.389 0.841 20.951 1.00 76.88 97 GLN A C 1
ATOM 777 O O . GLN A 1 97 ? -16.141 0.322 21.770 1.00 76.88 97 GLN A O 1
ATOM 782 N N . GLN A 1 98 ? -14.125 1.170 21.231 1.00 73.31 98 GLN A N 1
ATOM 783 C CA . GLN A 1 98 ? -13.508 0.927 22.535 1.00 73.31 98 GLN A CA 1
ATOM 784 C C . GLN A 1 98 ? -14.272 1.642 23.663 1.00 73.31 98 GLN A C 1
ATOM 786 O O . GLN A 1 98 ? -14.717 0.996 24.607 1.00 73.31 98 GLN A O 1
ATOM 791 N N . ASN A 1 99 ? -14.561 2.937 23.496 1.00 66.50 99 ASN A N 1
ATOM 792 C CA . ASN A 1 99 ? -15.311 3.712 24.490 1.00 66.50 99 ASN A CA 1
ATOM 793 C C . ASN A 1 99 ? -16.754 3.205 24.707 1.00 66.50 99 ASN A C 1
ATOM 795 O O . ASN A 1 99 ? -17.292 3.331 25.805 1.00 66.50 99 ASN A O 1
ATOM 799 N N . GLN A 1 100 ? -17.413 2.665 23.673 1.00 66.75 100 GLN A N 1
ATOM 800 C CA . GLN A 1 100 ? -18.760 2.085 23.806 1.00 66.75 100 GLN A CA 1
ATOM 801 C C . GLN A 1 100 ? -18.749 0.750 24.555 1.00 66.75 100 GLN A C 1
ATOM 803 O O . GLN A 1 100 ? -19.704 0.433 25.266 1.00 66.75 100 GLN A O 1
ATOM 808 N N . GLN A 1 101 ? -17.685 -0.035 24.398 1.00 56.59 101 GLN A N 1
ATOM 809 C CA . GLN A 1 101 ? -17.524 -1.298 25.106 1.00 56.59 101 GLN A CA 1
ATOM 810 C C . GLN A 1 101 ? -17.313 -1.053 26.608 1.00 56.59 101 GLN A C 1
ATOM 812 O O . GLN A 1 101 ? -17.995 -1.677 27.420 1.00 56.59 101 GLN A O 1
ATOM 817 N N . ASP A 1 102 ? -16.530 -0.029 26.962 1.00 55.94 102 ASP A N 1
ATOM 818 C CA . ASP A 1 102 ? -16.337 0.416 28.350 1.00 55.94 102 ASP A CA 1
ATOM 819 C C . ASP A 1 102 ? -17.640 0.898 29.028 1.00 55.94 102 ASP A C 1
ATOM 821 O O . ASP A 1 102 ? -17.798 0.764 30.243 1.00 55.94 102 ASP A O 1
ATOM 825 N N . GLN A 1 103 ? -18.596 1.449 28.264 1.00 51.09 103 GLN A N 1
ATOM 826 C CA . GLN A 1 103 ? -19.912 1.856 28.783 1.00 51.09 103 GLN A CA 1
ATOM 827 C C . GLN A 1 103 ? -20.867 0.669 28.971 1.00 51.09 103 GLN A C 1
ATOM 829 O O . GLN A 1 103 ? -21.540 0.585 29.997 1.00 51.09 103 GLN A O 1
ATOM 834 N N . LYS A 1 104 ? -20.899 -0.296 28.039 1.00 44.34 104 LYS A N 1
ATOM 835 C CA . LYS A 1 104 ? -21.752 -1.495 28.169 1.00 44.34 104 LYS A CA 1
ATOM 836 C C . LYS A 1 104 ? -21.371 -2.385 29.355 1.00 44.34 104 LYS A C 1
ATOM 838 O O . LYS A 1 104 ? -22.250 -3.033 29.925 1.00 44.34 104 LYS A O 1
ATOM 843 N N . ASP A 1 105 ? -20.102 -2.396 29.750 1.00 49.69 105 ASP A N 1
ATOM 844 C CA . ASP A 1 105 ? -19.650 -3.120 30.943 1.00 49.69 105 ASP A CA 1
ATOM 845 C C . ASP A 1 105 ? -20.011 -2.399 32.259 1.00 49.69 105 ASP A C 1
ATOM 847 O O . ASP A 1 105 ? -20.041 -3.031 33.318 1.00 49.69 105 ASP A O 1
ATOM 851 N N . GLN A 1 106 ? -20.375 -1.107 32.218 1.00 45.62 106 GLN A N 1
ATOM 852 C CA . GLN A 1 106 ? -20.931 -0.396 33.380 1.00 45.62 106 GLN A CA 1
ATOM 853 C C . GLN A 1 106 ? -22.424 -0.691 33.608 1.00 45.62 106 GLN A C 1
ATOM 855 O O . GLN A 1 106 ? -22.848 -0.747 34.766 1.00 45.62 106 GLN A O 1
ATOM 860 N N . ASP A 1 107 ? -23.196 -0.954 32.547 1.00 45.50 107 ASP A N 1
ATOM 861 C CA . ASP A 1 107 ? -24.648 -1.205 32.619 1.00 45.50 107 ASP A CA 1
ATOM 862 C C . ASP A 1 107 ? -25.027 -2.654 32.984 1.00 45.50 107 ASP A C 1
ATOM 864 O O . ASP A 1 107 ? -26.177 -2.935 33.319 1.00 45.50 107 ASP A O 1
ATOM 868 N N . LYS A 1 108 ? -24.069 -3.593 33.002 1.00 42.78 108 LYS A N 1
ATOM 869 C CA . LYS A 1 108 ? -24.274 -4.980 33.474 1.00 42.78 108 LYS A CA 1
ATOM 870 C C . LYS A 1 108 ? -23.968 -5.176 34.966 1.00 42.78 108 LYS A C 1
ATOM 872 O O . LYS A 1 108 ? -23.511 -6.241 35.383 1.00 42.78 108 LYS A O 1
ATOM 877 N N . LYS A 1 109 ? -24.246 -4.179 35.812 1.00 42.84 109 LYS A N 1
ATOM 878 C CA . LYS A 1 109 ? -24.404 -4.433 37.255 1.00 42.84 109 LYS A CA 1
ATOM 879 C C . LYS A 1 109 ? -25.742 -5.149 37.486 1.00 42.84 109 LYS A C 1
ATOM 881 O O . LYS A 1 109 ? -26.759 -4.638 37.030 1.00 42.84 109 LYS A O 1
ATOM 886 N N . PRO A 1 110 ? -25.798 -6.267 38.233 1.00 40.25 110 PRO A N 1
ATOM 887 C CA . PRO A 1 110 ? -27.075 -6.831 38.644 1.00 40.25 110 PRO A CA 1
ATOM 888 C C . PRO A 1 110 ? -27.782 -5.825 39.555 1.00 40.25 110 PRO A C 1
ATOM 890 O O . PRO A 1 110 ? -27.265 -5.470 40.620 1.00 40.25 110 PRO A O 1
ATOM 893 N N . SER A 1 111 ? -28.957 -5.362 39.140 1.00 37.19 111 SER A N 1
ATOM 894 C CA . SER A 1 111 ? -29.912 -4.676 40.003 1.00 37.19 111 SER A CA 1
ATOM 895 C C . SER A 1 111 ? -30.258 -5.631 41.148 1.00 37.19 111 SER A C 1
ATOM 897 O O . SER A 1 111 ? -30.864 -6.678 40.924 1.00 37.19 111 SER A O 1
ATOM 899 N N . LYS A 1 112 ? -29.831 -5.318 42.375 1.00 41.19 112 LYS A N 1
ATOM 900 C CA . LYS A 1 112 ? -30.286 -6.051 43.565 1.00 41.19 112 LYS A CA 1
ATOM 901 C C . LYS A 1 112 ? -31.820 -5.960 43.652 1.00 41.19 112 LYS A C 1
ATOM 903 O O . LYS A 1 112 ? -32.334 -4.849 43.510 1.00 41.19 112 LYS A O 1
ATOM 908 N N . PRO A 1 113 ? -32.545 -7.059 43.930 1.00 37.28 113 PRO A N 1
ATOM 909 C CA . PRO A 1 113 ? -33.954 -6.986 44.294 1.00 37.28 113 PRO A CA 1
ATOM 910 C C . PRO A 1 113 ? -34.110 -6.150 45.566 1.00 37.28 113 PRO A C 1
ATOM 912 O O . PRO A 1 113 ? -33.356 -6.299 46.529 1.00 37.28 113 PRO A O 1
ATOM 915 N N . GLN A 1 114 ? -35.066 -5.232 45.533 1.00 36.78 114 GLN A N 1
ATOM 916 C CA . GLN A 1 114 ? -35.400 -4.338 46.627 1.00 36.78 114 GLN A CA 1
ATOM 917 C C . GLN A 1 114 ? -36.375 -5.067 47.561 1.00 36.78 114 GLN A C 1
ATOM 919 O O . GLN A 1 114 ? -37.586 -4.963 47.395 1.00 36.78 114 GLN A O 1
ATOM 924 N N . ASP A 1 115 ? -35.849 -5.834 48.519 1.00 34.94 115 ASP A N 1
ATOM 925 C CA . ASP A 1 115 ? -36.668 -6.444 49.570 1.00 34.94 115 ASP A CA 1
ATOM 926 C C . ASP A 1 115 ? -36.975 -5.422 50.671 1.00 34.94 115 ASP A C 1
ATOM 928 O O . ASP A 1 115 ? -36.116 -5.016 51.457 1.00 34.94 115 ASP A O 1
ATOM 932 N N . GLN A 1 116 ? -38.241 -5.010 50.726 1.00 41.22 116 GLN A N 1
ATOM 933 C CA . GLN A 1 116 ? -38.855 -4.459 51.925 1.00 41.22 116 GLN A CA 1
ATOM 934 C C . GLN A 1 116 ? -39.159 -5.613 52.888 1.00 41.22 116 GLN A C 1
ATOM 936 O O . GLN A 1 116 ? -40.066 -6.398 52.618 1.00 41.22 116 GLN A O 1
ATOM 941 N N . LYS A 1 117 ? -38.492 -5.669 54.048 1.00 33.53 117 LYS A N 1
ATOM 942 C CA . LYS A 1 117 ? -39.164 -6.003 55.315 1.00 33.53 117 LYS A CA 1
ATOM 943 C C . LYS A 1 117 ? -38.315 -5.713 56.552 1.00 33.53 117 LYS A C 1
ATOM 945 O O . LYS A 1 117 ? -37.123 -5.981 56.617 1.00 33.53 117 LYS A O 1
ATOM 950 N N . SER A 1 118 ? -39.035 -5.142 57.505 1.00 36.47 118 SER A N 1
ATOM 951 C CA . SER A 1 118 ? -38.765 -4.792 58.895 1.00 36.47 118 SER A CA 1
ATOM 952 C C . SER A 1 118 ? -38.079 -5.888 59.720 1.00 36.47 118 SER A C 1
ATOM 954 O O . SER A 1 118 ? -38.349 -7.065 59.499 1.00 36.47 118 SER A O 1
ATOM 956 N N . GLY A 1 119 ? -37.334 -5.500 60.765 1.00 31.92 119 GLY A N 1
ATOM 957 C CA . GLY A 1 119 ? -37.051 -6.396 61.895 1.00 31.92 119 GLY A CA 1
ATOM 958 C C . GLY A 1 119 ? -35.689 -6.218 62.563 1.00 31.92 119 GLY A C 1
ATOM 959 O O . GLY A 1 119 ? -34.722 -6.849 62.165 1.00 31.92 119 GLY A O 1
ATOM 960 N N . ASP A 1 120 ? -35.663 -5.349 63.569 1.00 35.62 120 ASP A N 1
ATOM 961 C CA . ASP A 1 120 ? -34.845 -5.339 64.794 1.00 35.62 120 ASP A CA 1
ATOM 962 C C . ASP A 1 120 ? -33.836 -6.496 65.036 1.00 35.62 120 ASP A C 1
ATOM 964 O O . ASP A 1 120 ? -34.226 -7.658 65.097 1.00 35.62 120 ASP A O 1
ATOM 968 N N . GLN A 1 121 ? -32.556 -6.155 65.264 1.00 33.75 121 GLN A N 1
ATOM 969 C CA . GLN A 1 121 ? -31.759 -6.474 66.476 1.00 33.75 121 GLN A CA 1
ATOM 970 C C . GLN A 1 121 ? -30.235 -6.480 66.231 1.00 33.75 121 GLN A C 1
ATOM 972 O O . GLN A 1 121 ? -29.633 -7.434 65.752 1.00 33.75 121 GLN A O 1
ATOM 977 N N . GLN A 1 122 ? -29.617 -5.367 66.636 1.00 39.50 122 GLN A N 1
ATOM 978 C CA . GLN A 1 122 ? -28.508 -5.287 67.597 1.00 39.50 122 GLN A CA 1
ATOM 979 C C . GLN A 1 122 ? -27.441 -6.409 67.619 1.00 39.50 122 GLN A C 1
ATOM 981 O O . GLN A 1 122 ? -27.661 -7.483 68.173 1.00 39.50 122 GLN A O 1
ATOM 986 N N . LYS A 1 123 ? -26.194 -6.053 6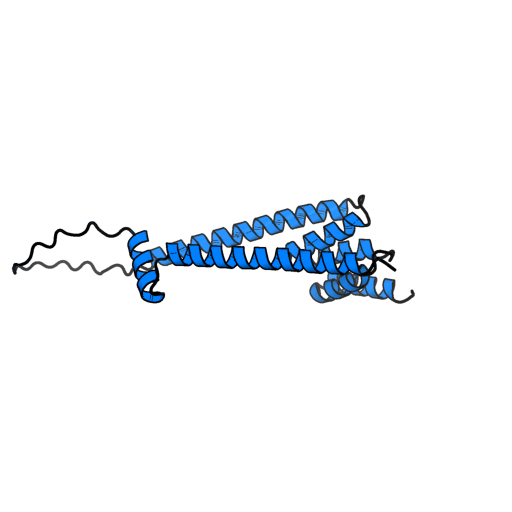7.265 1.00 34.59 123 LYS A N 1
ATOM 987 C CA . LYS A 1 123 ? -25.026 -6.326 68.126 1.00 34.59 123 LYS A CA 1
ATOM 988 C C . LYS A 1 123 ? -23.823 -5.429 67.806 1.00 34.59 123 LYS A C 1
ATOM 990 O O . LYS A 1 123 ? -23.495 -5.175 66.653 1.00 34.59 123 LYS A O 1
ATOM 995 N N . LYS A 1 124 ? -23.232 -4.935 68.896 1.00 33.91 124 LYS A N 1
ATOM 996 C CA . LYS A 1 124 ? -22.031 -4.102 69.027 1.00 33.91 124 LYS A CA 1
ATOM 997 C C . LYS A 1 124 ? -20.780 -4.863 68.573 1.00 33.91 124 LYS A C 1
ATOM 999 O O . LYS A 1 124 ? -20.685 -6.051 68.856 1.00 33.91 124 LYS A O 1
ATOM 1004 N N . ASP A 1 125 ? -19.829 -4.182 67.938 1.00 31.97 125 ASP A N 1
ATOM 1005 C CA . ASP A 1 125 ? -18.536 -3.796 68.535 1.00 31.97 125 ASP A CA 1
ATOM 1006 C C . ASP A 1 125 ? -17.484 -3.435 67.470 1.00 31.97 125 ASP A C 1
ATOM 1008 O O . ASP A 1 125 ? -17.490 -3.944 66.355 1.00 31.97 125 ASP A O 1
ATOM 1012 N N . GLN A 1 126 ? -16.563 -2.562 67.886 1.00 36.12 126 GLN A N 1
ATOM 1013 C CA . GLN A 1 126 ? -15.366 -2.061 67.197 1.00 36.12 126 GLN A CA 1
ATOM 1014 C C . GLN A 1 126 ? -15.584 -0.996 66.114 1.00 36.12 126 GLN A C 1
ATOM 1016 O O . GLN A 1 126 ? -15.852 -1.240 64.940 1.00 36.12 126 GLN A O 1
ATOM 1021 N N . THR A 1 127 ? -15.358 0.236 66.569 1.00 35.31 127 THR A N 1
ATOM 1022 C CA . THR A 1 127 ? -15.109 1.466 65.820 1.00 35.31 127 THR A CA 1
ATOM 1023 C C . THR A 1 127 ? -14.045 1.277 64.738 1.00 35.31 127 THR A C 1
ATOM 1025 O O . THR A 1 127 ? -12.881 1.629 64.910 1.00 35.31 127 THR A O 1
ATOM 1028 N N . SER A 1 128 ? -14.471 0.765 63.590 1.00 36.47 128 SER A N 1
ATOM 1029 C CA . SER A 1 128 ? -13.814 0.979 62.308 1.00 36.47 128 SER A CA 1
ATOM 1030 C C . SER A 1 128 ? -14.480 2.206 61.702 1.00 36.47 128 SER A C 1
ATOM 1032 O O . SER A 1 128 ? -15.625 2.146 61.254 1.00 36.47 128 SER A O 1
ATOM 1034 N N . ARG A 1 129 ? -13.804 3.355 61.764 1.00 40.56 129 ARG A N 1
ATOM 1035 C CA . ARG A 1 129 ? -14.202 4.545 61.003 1.00 40.56 129 ARG A CA 1
ATOM 1036 C C . ARG A 1 129 ? -14.418 4.086 59.552 1.00 40.56 129 ARG A C 1
ATOM 1038 O O . ARG A 1 129 ? -13.488 3.486 59.015 1.00 40.56 129 ARG A O 1
ATOM 1045 N N . PRO A 1 130 ? -15.601 4.284 58.938 1.00 40.62 130 PRO A N 1
ATOM 1046 C CA . PRO A 1 130 ? -15.833 3.814 57.582 1.00 40.62 130 PRO A CA 1
ATOM 1047 C C . PRO A 1 130 ? -14.785 4.470 56.696 1.00 40.62 130 PRO A C 1
ATOM 1049 O O . PRO A 1 130 ? -14.724 5.702 56.632 1.00 40.62 130 PRO A O 1
ATOM 1052 N N . GLU A 1 131 ? -13.921 3.668 56.071 1.00 48.31 131 GLU A N 1
ATOM 1053 C CA . GLU A 1 131 ? -13.102 4.208 54.999 1.00 48.31 131 GLU A CA 1
ATOM 1054 C C . GLU A 1 131 ? -14.066 4.819 53.978 1.00 48.31 131 GLU A C 1
ATOM 1056 O O . GLU A 1 131 ? -15.085 4.193 53.647 1.00 48.31 131 GLU A O 1
ATOM 1061 N N . PRO A 1 132 ? -13.810 6.059 53.530 1.00 52.53 132 PRO A N 1
ATOM 1062 C CA . PRO A 1 132 ? -14.651 6.693 52.534 1.00 52.53 132 PRO A CA 1
ATOM 1063 C C . PRO A 1 132 ? -14.796 5.747 51.336 1.00 52.53 132 PRO A C 1
ATOM 1065 O O . PRO A 1 132 ? -13.859 5.011 51.010 1.00 52.53 132 PRO A O 1
ATOM 1068 N N . PRO A 1 133 ? -15.978 5.705 50.704 1.00 54.56 133 PRO A N 1
ATOM 1069 C CA . PRO A 1 133 ? -16.256 4.742 49.654 1.00 54.56 133 PRO A CA 1
ATOM 1070 C C . PRO A 1 133 ? -15.191 4.852 48.563 1.00 54.56 133 PRO A C 1
ATOM 1072 O O . PRO A 1 133 ? -15.066 5.892 47.921 1.00 54.56 133 PRO A O 1
ATOM 1075 N N . LYS A 1 134 ? -14.428 3.767 48.375 1.00 55.09 134 LYS A N 1
ATOM 1076 C CA . LYS A 1 134 ? -13.350 3.709 47.385 1.00 55.09 134 LYS A CA 1
ATOM 1077 C C . LYS A 1 134 ? -13.887 4.098 46.013 1.00 55.09 134 LYS A C 1
ATOM 1079 O O . LYS A 1 134 ? -14.865 3.498 45.537 1.00 55.09 134 LYS A O 1
ATOM 1084 N N . SER A 1 135 ? -13.237 5.082 45.400 1.00 62.22 135 SER A N 1
ATOM 1085 C CA . SER A 1 135 ? -13.552 5.590 44.070 1.00 62.22 135 SER A CA 1
ATOM 1086 C C . SER A 1 135 ? -13.561 4.450 43.045 1.00 62.22 135 SER A C 1
ATOM 1088 O O . SER A 1 135 ? -12.870 3.442 43.232 1.00 62.22 135 SER A O 1
ATOM 1090 N N . PRO A 1 136 ? -14.300 4.585 41.935 1.00 59.00 136 PRO A N 1
ATOM 1091 C CA . PRO A 1 136 ? -14.269 3.615 40.842 1.00 59.00 136 PRO A CA 1
ATOM 1092 C C . PRO A 1 136 ? -12.843 3.265 40.379 1.00 59.00 136 PRO A C 1
ATOM 1094 O O . PRO A 1 136 ? -12.549 2.079 40.214 1.00 59.00 136 PRO A O 1
ATOM 1097 N N . GLU A 1 137 ? -11.938 4.249 40.287 1.00 50.81 137 GLU A N 1
ATOM 1098 C CA . GLU A 1 137 ? -10.515 4.009 40.004 1.00 50.81 137 GLU A CA 1
ATOM 1099 C C . GLU A 1 137 ? -9.811 3.165 41.071 1.00 50.81 137 GLU A C 1
ATOM 1101 O O . GLU A 1 137 ? -9.076 2.247 40.723 1.00 50.81 137 GLU A O 1
ATOM 1106 N N . GLN A 1 138 ? -10.072 3.396 42.360 1.00 60.09 138 GLN A N 1
ATOM 1107 C CA . GLN A 1 138 ? -9.442 2.634 43.447 1.00 60.09 138 GLN A CA 1
ATOM 1108 C C . GLN A 1 138 ? -9.897 1.168 43.451 1.00 60.09 138 GLN A C 1
ATOM 1110 O O . GLN A 1 138 ? -9.103 0.270 43.714 1.00 60.09 138 GLN A O 1
ATOM 1115 N N . LYS A 1 139 ? -11.159 0.902 43.088 1.00 71.19 139 LYS A N 1
ATOM 1116 C CA . LYS A 1 139 ? -11.684 -0.469 42.949 1.00 71.19 139 LYS A CA 1
ATOM 1117 C C . LYS A 1 139 ? -11.167 -1.190 41.706 1.00 71.19 139 LYS A C 1
ATOM 1119 O O . LYS A 1 139 ? -11.122 -2.420 41.696 1.00 71.19 139 LYS A O 1
ATOM 1124 N N . GLN A 1 140 ? -10.848 -0.455 40.641 1.00 58.66 140 GLN A N 1
ATOM 1125 C CA . GLN A 1 140 ? -10.174 -1.027 39.478 1.00 58.66 140 GLN A CA 1
ATOM 1126 C C . GLN A 1 140 ? -8.701 -1.300 39.775 1.00 58.66 140 GLN A C 1
ATOM 1128 O O . GLN A 1 140 ? -8.224 -2.372 39.416 1.00 58.66 140 GLN A O 1
ATOM 1133 N N . ASP A 1 141 ? -8.007 -0.388 40.463 1.00 57.91 141 ASP A N 1
ATOM 1134 C CA . ASP A 1 141 ? -6.608 -0.588 40.853 1.00 57.91 141 ASP A CA 1
ATOM 1135 C C . ASP A 1 141 ? -6.462 -1.773 41.816 1.00 57.91 141 ASP A C 1
ATOM 1137 O O . ASP A 1 141 ? -5.584 -2.607 41.629 1.00 57.91 141 ASP A O 1
ATOM 1141 N N . GLU A 1 142 ? -7.374 -1.940 42.781 1.00 67.62 142 GLU A N 1
ATOM 1142 C CA . GLU A 1 142 ? -7.372 -3.115 43.664 1.00 67.62 142 GLU A CA 1
ATOM 1143 C C . GLU A 1 142 ? -7.623 -4.427 42.922 1.00 67.62 142 GLU A C 1
ATOM 1145 O O . GLU A 1 142 ? -6.969 -5.424 43.218 1.00 67.62 142 GLU A O 1
ATOM 1150 N N . ARG A 1 143 ? -8.535 -4.450 41.944 1.00 70.56 143 ARG A N 1
ATOM 1151 C CA . ARG A 1 143 ? -8.767 -5.656 41.134 1.00 70.56 143 ARG A CA 1
ATOM 1152 C C . ARG A 1 143 ? -7.571 -5.994 40.262 1.00 70.56 143 ARG A C 1
ATOM 1154 O O . ARG A 1 143 ? -7.145 -7.141 40.226 1.00 70.56 143 ARG A O 1
ATOM 1161 N N . PHE A 1 144 ? -6.995 -4.983 39.629 1.00 67.06 144 PHE A N 1
ATOM 1162 C CA . PHE A 1 144 ? -5.791 -5.149 38.836 1.00 67.06 144 PHE A CA 1
ATOM 1163 C C . PHE A 1 144 ? -4.615 -5.642 39.694 1.00 67.06 144 PHE A C 1
ATOM 1165 O O . PHE A 1 144 ? -3.879 -6.536 39.279 1.00 67.06 144 PHE A O 1
ATOM 1172 N N . ARG A 1 145 ? -4.482 -5.134 40.926 1.00 69.31 145 ARG A N 1
ATOM 1173 C CA . ARG A 1 145 ? -3.518 -5.639 41.914 1.00 69.31 145 ARG A CA 1
ATOM 1174 C C . ARG A 1 145 ? -3.800 -7.076 42.330 1.00 69.31 145 ARG A C 1
ATOM 1176 O O . ARG A 1 145 ? -2.848 -7.814 42.544 1.00 69.31 145 ARG A O 1
ATOM 1183 N N . GLN A 1 146 ? -5.062 -7.481 42.452 1.00 67.38 146 GLN A N 1
ATOM 1184 C CA . GLN A 1 146 ? -5.411 -8.866 42.786 1.00 67.38 146 GLN A CA 1
ATOM 1185 C C . GLN A 1 146 ? -5.081 -9.840 41.649 1.00 67.38 146 GLN A C 1
ATOM 1187 O O . GLN A 1 146 ? -4.642 -10.950 41.928 1.00 67.38 146 GLN A O 1
ATOM 1192 N N . GLU A 1 147 ? -5.232 -9.431 40.387 1.00 63.44 147 GLU A N 1
ATOM 1193 C CA . GLU A 1 147 ? -4.883 -10.272 39.232 1.00 63.44 147 GLU A CA 1
ATOM 1194 C C . GLU A 1 147 ? -3.381 -10.313 38.943 1.00 63.44 147 GLU A C 1
ATOM 1196 O O . GLU A 1 147 ? -2.842 -11.361 38.601 1.00 63.44 147 GLU A O 1
ATOM 1201 N N . THR A 1 148 ? -2.694 -9.176 39.055 1.00 68.56 148 THR A N 1
ATOM 1202 C CA . THR A 1 148 ? -1.304 -9.038 38.581 1.00 68.56 148 THR A CA 1
ATOM 1203 C C . THR A 1 148 ? -0.273 -8.929 39.703 1.00 68.56 148 THR A C 1
ATOM 1205 O O . THR A 1 148 ? 0.929 -8.928 39.442 1.00 68.56 148 THR A O 1
ATOM 1208 N N . GLY A 1 149 ? -0.717 -8.791 40.954 1.00 78.69 149 GLY A N 1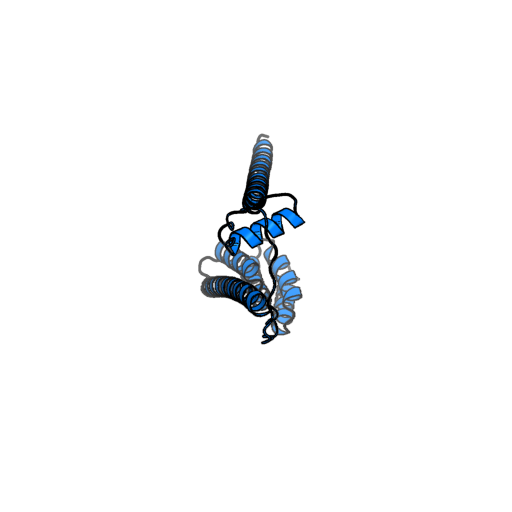
ATOM 1209 C CA . GLY A 1 149 ? 0.144 -8.528 42.108 1.00 78.69 149 GLY A CA 1
ATOM 1210 C C . GLY A 1 149 ? 0.772 -7.127 42.123 1.00 78.69 149 GLY A C 1
ATOM 1211 O O . GLY A 1 149 ? 1.569 -6.832 43.013 1.00 78.69 149 GLY A O 1
ATOM 1212 N N . MET A 1 150 ? 0.451 -6.251 41.162 1.00 67.88 150 MET A N 1
ATOM 1213 C CA . MET A 1 150 ? 1.088 -4.938 41.003 1.00 67.88 150 MET A CA 1
ATOM 1214 C C . MET A 1 150 ? 0.070 -3.807 40.786 1.00 67.88 150 MET A C 1
ATOM 1216 O O . MET A 1 150 ? -0.988 -4.039 40.208 1.00 67.88 150 MET A O 1
ATOM 1220 N N . PRO A 1 151 ? 0.367 -2.566 41.230 1.00 77.50 151 PRO A N 1
ATOM 1221 C CA . PRO A 1 151 ? -0.460 -1.396 40.928 1.00 77.50 151 PRO A CA 1
ATOM 1222 C C . PRO A 1 151 ? -0.563 -1.149 39.423 1.00 77.50 151 PRO A C 1
ATOM 1224 O O . PRO A 1 151 ? 0.433 -1.296 38.706 1.00 77.50 151 PRO A O 1
ATOM 1227 N N . LYS A 1 152 ? -1.723 -0.688 38.951 1.00 69.31 152 LYS A N 1
ATOM 1228 C CA . LYS A 1 152 ? -1.970 -0.398 37.53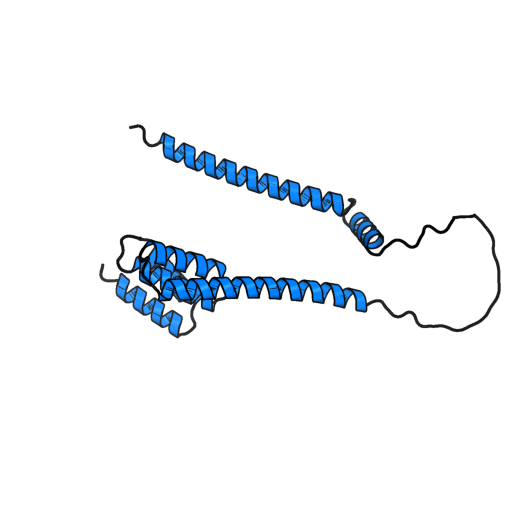1 1.00 69.31 152 LYS A CA 1
ATOM 1229 C C . LYS A 1 152 ? -1.014 0.660 36.994 1.00 69.31 152 LYS A C 1
ATOM 1231 O O . LYS A 1 152 ? -0.466 0.506 35.906 1.00 69.31 152 LYS A O 1
ATOM 1236 N N . GLU A 1 153 ? -0.741 1.686 37.790 1.00 74.19 153 GLU A N 1
ATOM 1237 C CA . GLU A 1 153 ? 0.215 2.747 37.451 1.00 74.19 153 GLU A CA 1
ATOM 1238 C C . GLU A 1 153 ? 1.631 2.195 37.263 1.00 74.19 153 GLU A C 1
ATOM 1240 O O . GLU A 1 153 ? 2.323 2.561 36.314 1.00 74.19 153 GLU A O 1
ATOM 1245 N N . ARG A 1 154 ? 2.045 1.248 38.112 1.00 77.75 154 ARG A N 1
ATOM 1246 C CA . ARG A 1 154 ? 3.361 0.608 38.008 1.00 77.75 154 ARG A CA 1
ATOM 1247 C C . ARG A 1 154 ? 3.449 -0.301 36.782 1.00 77.75 154 ARG A C 1
ATOM 1249 O O . ARG A 1 154 ? 4.477 -0.312 36.113 1.00 77.75 154 ARG A O 1
ATOM 1256 N N . ALA A 1 155 ? 2.378 -1.025 36.456 1.00 74.38 155 ALA A N 1
ATOM 1257 C CA . ALA A 1 155 ? 2.310 -1.830 35.238 1.00 74.38 155 ALA A CA 1
ATOM 1258 C C . ALA A 1 155 ? 2.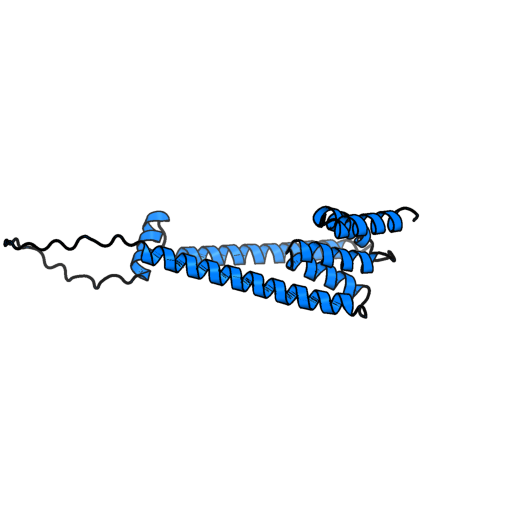365 -0.962 33.970 1.00 74.38 155 ALA A C 1
ATOM 1260 O O . ALA A 1 155 ? 3.071 -1.302 33.023 1.00 74.38 155 ALA A O 1
ATOM 1261 N N . MET A 1 156 ? 1.689 0.192 33.971 1.00 77.31 156 MET A N 1
ATOM 1262 C CA . MET A 1 156 ? 1.761 1.160 32.872 1.00 77.31 156 MET A CA 1
ATOM 1263 C C . MET A 1 156 ? 3.161 1.756 32.716 1.00 77.31 156 MET A C 1
ATOM 1265 O O . MET A 1 156 ? 3.661 1.844 31.598 1.00 77.31 156 MET A O 1
ATOM 1269 N N . GLN A 1 157 ? 3.824 2.109 33.819 1.00 78.75 157 GLN A N 1
ATOM 1270 C CA . GLN A 1 157 ? 5.211 2.583 33.784 1.00 78.75 157 GLN A CA 1
ATOM 1271 C C . GLN A 1 157 ? 6.167 1.514 33.247 1.00 78.75 157 GLN A C 1
ATOM 1273 O O . GLN A 1 157 ? 7.069 1.834 32.476 1.00 78.75 157 GLN A O 1
ATOM 1278 N N . LEU A 1 158 ? 5.962 0.245 33.610 1.00 72.12 158 LEU A N 1
ATOM 1279 C CA . LEU A 1 158 ? 6.778 -0.856 33.104 1.00 72.12 158 LEU A CA 1
ATOM 1280 C C . LEU A 1 158 ? 6.562 -1.070 31.600 1.00 72.12 158 LEU A C 1
ATOM 1282 O O . LEU A 1 158 ? 7.526 -1.268 30.868 1.00 72.12 158 LEU A O 1
ATOM 1286 N N . LEU A 1 159 ? 5.316 -0.980 31.131 1.00 75.69 159 LEU A N 1
ATOM 1287 C CA . LEU A 1 159 ? 4.987 -1.083 29.711 1.00 75.69 159 LEU A CA 1
ATOM 1288 C C . LEU A 1 159 ? 5.621 0.049 28.895 1.00 75.69 159 LEU A C 1
ATOM 1290 O O . LEU A 1 159 ? 6.189 -0.203 27.833 1.00 75.69 159 LEU A O 1
ATOM 1294 N N . ASP A 1 160 ? 5.570 1.281 29.404 1.00 78.25 160 ASP A N 1
ATOM 1295 C CA . ASP A 1 160 ? 6.218 2.413 28.743 1.00 78.25 160 ASP A CA 1
ATOM 1296 C C . ASP A 1 160 ? 7.743 2.248 28.728 1.00 78.25 160 ASP A C 1
ATOM 1298 O O . ASP A 1 160 ? 8.369 2.408 27.681 1.00 78.25 160 ASP A O 1
ATOM 1302 N N . ALA A 1 161 ? 8.338 1.812 29.843 1.00 74.50 161 ALA A N 1
ATOM 1303 C CA . ALA A 1 161 ? 9.768 1.528 29.920 1.00 74.50 161 ALA A CA 1
ATOM 1304 C C . ALA A 1 161 ? 10.202 0.428 28.932 1.00 74.50 161 ALA A C 1
ATOM 1306 O O . ALA A 1 161 ? 11.224 0.577 28.260 1.00 74.50 161 ALA A O 1
ATOM 1307 N N . LEU A 1 162 ? 9.412 -0.642 28.779 1.00 74.69 162 LEU A N 1
ATOM 1308 C CA . LEU A 1 162 ? 9.663 -1.699 27.793 1.00 74.69 162 LEU A CA 1
ATOM 1309 C C . LEU A 1 162 ? 9.593 -1.160 26.362 1.00 74.69 162 LEU A C 1
ATOM 1311 O O . LEU A 1 162 ? 10.483 -1.426 25.555 1.00 74.69 162 LEU A O 1
ATOM 1315 N N . GLN A 1 163 ? 8.582 -0.347 26.061 1.00 73.94 163 GLN A N 1
ATOM 1316 C CA . GLN A 1 163 ? 8.399 0.233 24.733 1.00 73.94 163 GLN A CA 1
ATOM 1317 C C . GLN A 1 163 ? 9.503 1.244 24.385 1.00 73.94 163 GLN A C 1
ATOM 1319 O O . GLN A 1 163 ? 9.934 1.345 23.232 1.00 73.94 163 GLN A O 1
ATOM 1324 N N . GLN A 1 164 ? 9.978 2.010 25.368 1.00 74.38 164 GLN A N 1
ATOM 1325 C CA . GLN A 1 164 ? 11.107 2.918 25.187 1.00 74.38 164 GLN A CA 1
ATOM 1326 C C . GLN A 1 164 ? 12.419 2.156 24.987 1.00 74.38 164 GLN A C 1
ATOM 1328 O O . GLN A 1 164 ? 13.200 2.535 24.110 1.00 74.38 164 GLN A O 1
ATOM 1333 N N . ASN A 1 165 ? 12.638 1.066 25.729 1.00 75.75 165 ASN A N 1
ATOM 1334 C CA . ASN A 1 165 ? 13.806 0.210 25.543 1.00 75.75 165 ASN A CA 1
ATOM 1335 C C . ASN A 1 165 ? 13.817 -0.432 24.146 1.00 75.75 165 ASN A C 1
ATOM 1337 O O . ASN A 1 165 ? 14.823 -0.352 23.446 1.00 75.75 165 ASN A O 1
ATOM 1341 N N . GLU A 1 166 ? 12.680 -0.960 23.683 1.00 76.38 166 GLU A N 1
ATOM 1342 C CA . GLU A 1 166 ? 12.553 -1.524 22.334 1.00 76.38 166 GLU A CA 1
ATOM 1343 C C . GLU A 1 166 ? 12.870 -0.476 21.254 1.00 76.38 166 GLU A C 1
ATOM 1345 O O . GLU A 1 166 ? 13.655 -0.721 20.336 1.00 76.38 166 GLU A O 1
ATOM 1350 N N . LYS A 1 167 ? 12.329 0.742 21.383 1.00 81.56 167 LYS A N 1
ATOM 1351 C CA . LYS A 1 167 ? 12.637 1.842 20.455 1.00 81.56 167 LYS A CA 1
ATOM 1352 C C . LYS A 1 167 ? 14.113 2.233 20.481 1.00 81.56 167 LYS A C 1
ATOM 1354 O O . LYS A 1 167 ? 14.682 2.544 19.429 1.00 81.56 167 LYS A O 1
ATOM 1359 N N . ALA A 1 168 ? 14.737 2.248 21.656 1.00 78.25 168 ALA A N 1
ATOM 1360 C CA . ALA A 1 168 ? 16.156 2.550 21.796 1.00 78.25 168 ALA A CA 1
ATOM 1361 C C . ALA A 1 168 ? 17.024 1.471 21.128 1.00 78.25 168 ALA A C 1
ATOM 1363 O O . ALA A 1 168 ? 17.951 1.810 20.385 1.00 78.25 168 ALA A O 1
ATOM 1364 N N . GLU A 1 169 ? 16.686 0.192 21.301 1.00 73.94 169 GLU A N 1
ATOM 1365 C CA . GLU A 1 169 ? 17.366 -0.921 20.635 1.00 73.94 169 GLU A CA 1
ATOM 1366 C C . GLU A 1 169 ? 17.181 -0.891 19.120 1.00 73.94 169 GLU A C 1
ATOM 1368 O O . GLU A 1 169 ? 18.165 -0.992 18.386 1.00 73.94 169 GLU A O 1
ATOM 1373 N N . GLN A 1 170 ? 15.964 -0.649 18.629 1.00 74.94 170 GLN A N 1
ATOM 1374 C CA . GLN A 1 170 ? 15.709 -0.492 17.195 1.00 74.94 170 GLN A CA 1
ATOM 1375 C C . GLN A 1 170 ? 16.550 0.644 16.605 1.00 74.94 170 GLN A C 1
ATOM 1377 O O . GLN A 1 170 ? 17.163 0.494 15.545 1.00 74.94 170 GLN A O 1
ATOM 1382 N N . LYS A 1 171 ? 16.647 1.778 17.308 1.00 84.56 171 LYS A N 1
ATOM 1383 C CA . LYS A 1 171 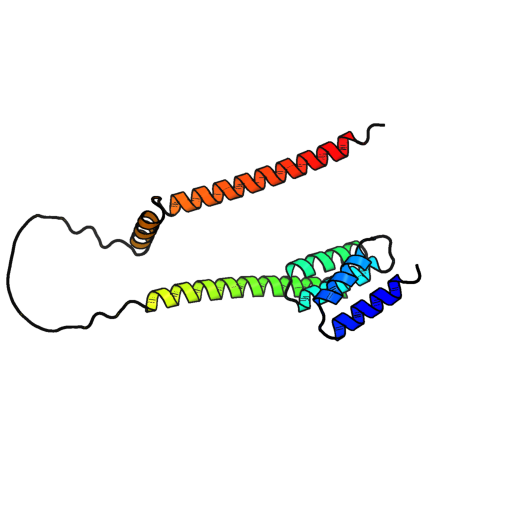? 17.478 2.910 16.884 1.00 84.56 171 LYS A CA 1
ATOM 1384 C C . LYS A 1 171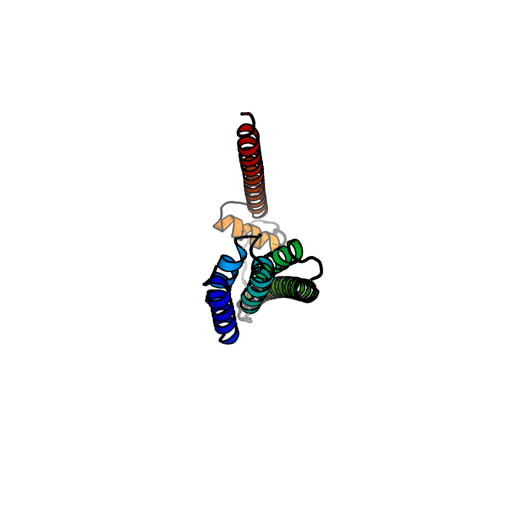 ? 18.965 2.550 16.868 1.00 84.56 171 LYS A C 1
ATOM 1386 O O . LYS A 1 171 ? 19.659 2.919 15.920 1.00 84.56 171 LYS A O 1
ATOM 1391 N N . LYS A 1 172 ? 19.453 1.819 17.872 1.00 80.31 172 LYS A N 1
ATOM 1392 C CA . LYS A 1 172 ? 20.848 1.362 17.942 1.00 80.31 172 LYS A CA 1
ATOM 1393 C C . LYS A 1 172 ? 21.164 0.357 16.832 1.00 80.31 172 LYS A C 1
ATOM 1395 O O . LYS A 1 172 ? 22.189 0.496 16.171 1.00 80.31 172 LYS A O 1
ATOM 1400 N N . LEU A 1 173 ? 20.255 -0.573 16.547 1.00 79.25 173 LEU A N 1
ATOM 1401 C CA . LEU A 1 173 ? 20.379 -1.537 15.452 1.00 79.25 173 LEU A CA 1
ATOM 1402 C C . LEU A 1 173 ? 20.402 -0.840 14.084 1.00 79.25 173 LEU A C 1
ATOM 1404 O O . LEU A 1 173 ? 21.214 -1.171 13.222 1.00 79.25 173 LEU A O 1
ATOM 1408 N N . LEU A 1 174 ? 19.558 0.176 13.893 1.00 81.44 174 LEU A N 1
ATOM 1409 C CA . LEU A 1 174 ? 19.560 1.005 12.685 1.00 81.44 174 LEU A CA 1
ATOM 1410 C C . LEU A 1 174 ? 20.868 1.793 12.522 1.00 81.44 174 LEU A C 1
ATOM 1412 O O . LEU A 1 174 ? 21.349 1.957 11.400 1.00 81.44 174 LEU A O 1
ATOM 1416 N N . GLN A 1 175 ? 21.453 2.281 13.618 1.00 78.12 175 GLN A N 1
ATOM 1417 C CA . GLN A 1 175 ? 22.747 2.966 13.594 1.00 78.12 175 GLN A CA 1
ATOM 1418 C C . GLN A 1 175 ? 23.909 2.006 13.321 1.00 78.12 175 GLN A C 1
ATOM 1420 O O . GLN A 1 175 ? 24.753 2.328 12.490 1.00 78.12 175 GLN A O 1
ATOM 1425 N N . ALA A 1 176 ? 23.918 0.819 13.933 1.00 77.44 176 ALA A N 1
ATOM 1426 C CA . ALA A 1 176 ? 24.910 -0.223 13.672 1.00 77.44 176 ALA A CA 1
ATOM 1427 C C . ALA A 1 176 ? 24.884 -0.668 12.200 1.00 77.44 176 ALA A C 1
ATOM 1429 O O . ALA A 1 176 ? 25.912 -0.616 11.528 1.00 77.44 176 ALA A O 1
ATOM 1430 N N . LYS A 1 177 ? 23.692 -0.934 11.644 1.00 74.25 177 LYS A N 1
ATOM 1431 C CA . LYS A 1 177 ? 23.522 -1.229 10.209 1.00 74.25 177 LYS A CA 1
ATOM 1432 C C . LYS A 1 177 ? 24.001 -0.088 9.307 1.00 74.25 177 LYS A C 1
ATOM 1434 O O . LYS A 1 177 ? 24.508 -0.324 8.213 1.00 74.25 177 LYS A O 1
ATOM 1439 N N . ARG A 1 178 ? 23.838 1.170 9.732 1.00 72.56 178 ARG A N 1
ATOM 1440 C CA . ARG A 1 178 ? 24.363 2.338 9.001 1.00 72.56 178 ARG A CA 1
ATOM 1441 C C . ARG A 1 178 ? 25.887 2.458 9.089 1.00 72.56 178 ARG A C 1
ATOM 1443 O O . ARG A 1 178 ? 26.482 2.943 8.131 1.00 72.56 178 ARG A O 1
ATOM 1450 N N . ALA A 1 179 ? 26.500 2.047 10.197 1.00 67.25 179 ALA A N 1
ATOM 1451 C CA . ALA A 1 179 ? 27.948 2.057 10.387 1.00 67.25 179 ALA A CA 1
ATOM 1452 C C . ALA A 1 179 ? 28.642 0.938 9.587 1.00 67.25 179 ALA A C 1
ATOM 1454 O O . ALA A 1 179 ? 29.607 1.224 8.884 1.00 67.25 179 ALA A O 1
ATOM 1455 N N . GLU A 1 180 ? 28.096 -0.284 9.570 1.00 62.53 180 GLU A N 1
ATOM 1456 C CA . GLU A 1 180 ? 28.577 -1.377 8.698 1.00 62.53 180 GLU A CA 1
ATOM 1457 C C . GLU A 1 180 ? 28.543 -0.991 7.213 1.00 62.53 180 GLU A C 1
ATOM 1459 O O . GLU A 1 180 ? 29.472 -1.261 6.451 1.00 62.53 180 GLU A O 1
ATOM 1464 N N . LYS A 1 181 ? 27.491 -0.279 6.795 1.00 61.28 181 LYS A N 1
ATOM 1465 C CA . LYS A 1 181 ? 27.354 0.200 5.414 1.00 61.28 181 LYS A CA 1
ATOM 1466 C C . LYS A 1 181 ? 28.328 1.334 5.056 1.00 61.28 181 LYS A C 1
ATOM 1468 O O . LYS A 1 181 ? 28.499 1.626 3.877 1.00 61.28 181 LYS A O 1
ATOM 1473 N N . LYS A 1 182 ? 28.939 1.996 6.048 1.00 59.62 182 LYS A N 1
ATOM 1474 C CA . LYS A 1 182 ? 29.993 3.007 5.845 1.00 59.62 182 LYS A CA 1
ATOM 1475 C C . LYS A 1 182 ? 31.403 2.408 5.886 1.00 59.62 182 LYS A C 1
ATOM 1477 O O . LYS A 1 182 ? 32.249 2.891 5.151 1.00 59.62 182 LYS A O 1
ATOM 1482 N N . GLY A 1 183 ? 31.640 1.353 6.670 1.00 57.25 183 GLY A N 1
ATOM 1483 C CA . GLY A 1 183 ? 32.942 0.670 6.755 1.00 57.25 183 GLY A CA 1
ATOM 1484 C C . GLY A 1 183 ? 33.289 -0.232 5.562 1.00 57.25 183 GLY A C 1
ATOM 1485 O O . GLY A 1 183 ? 34.406 -0.714 5.463 1.00 57.25 183 GLY A O 1
ATOM 1486 N N . THR A 1 184 ? 32.351 -0.455 4.639 1.00 55.91 184 THR A N 1
ATOM 1487 C CA . THR A 1 184 ? 32.541 -1.262 3.417 1.00 55.91 184 THR A CA 1
ATOM 1488 C C . THR A 1 184 ? 32.878 -0.423 2.176 1.00 55.91 184 THR A C 1
ATOM 1490 O O . THR A 1 184 ? 32.880 -0.949 1.065 1.00 55.91 184 THR A O 1
ATOM 1493 N N . LYS A 1 185 ? 33.149 0.881 2.349 1.00 52.41 185 LYS A N 1
ATOM 1494 C CA . LYS A 1 185 ? 33.436 1.837 1.265 1.00 52.41 185 LYS A CA 1
ATOM 1495 C C . LYS A 1 185 ? 34.818 2.499 1.377 1.00 52.41 185 LYS A C 1
ATOM 1497 O O . LYS A 1 185 ? 34.987 3.610 0.896 1.00 52.41 185 LYS A O 1
ATOM 1502 N N . ASP A 1 186 ? 35.772 1.810 1.996 1.00 55.19 186 ASP A N 1
ATOM 1503 C CA . ASP A 1 186 ? 37.199 2.120 1.881 1.00 55.19 186 ASP A CA 1
ATOM 1504 C C . ASP A 1 186 ? 37.913 0.888 1.306 1.00 55.19 186 ASP A C 1
ATOM 1506 O O . ASP A 1 186 ? 38.446 0.051 2.032 1.00 55.19 186 ASP A O 1
ATOM 1510 N N . TRP A 1 187 ? 37.827 0.748 -0.016 1.00 56.62 187 TRP A N 1
ATOM 1511 C CA . TRP A 1 187 ? 38.800 0.080 -0.879 1.00 56.62 187 TRP A CA 1
ATOM 1512 C C . TRP A 1 187 ? 38.690 0.676 -2.284 1.00 56.62 187 TRP A C 1
ATOM 1514 O O . TRP A 1 187 ? 37.563 1.078 -2.666 1.00 56.62 187 TRP A O 1
#

pLDDT: mean 77.03, std 21.12, range [31.92, 98.69]

Secondary structure (DSSP, 8-state):
--SHHHHHHHHHHHHHTT-HHHHHHHHHHHTS-TTSTTHHHHHHHHHHHHHHTT-HHHHHHHHHHHHHH-TT-HHHHHHHHHHHHHHHHHHHHHHHHHHHHHHHHHHT--------------------PPPPPPPHHHHHHHHHHHHHSS-HHHHHHHHHHHHHHHHHHHHHHHHHHHHHHHHT---

Sequence (187 aa):
PQDARGRFNLADGLYKNGKFEEAATLFRSLGEDPGSFLASPSRFNLGNALYQKQDYRGAIQAYRDALRLSPDDLDARRNLELALRALKEQEEQKKRQQNQQDQKDQDKKPSKPQDQKSGDQQKKDQTSRPEPPKSPEQKQDERFRQETGMPKERAMQLLDALQQNEKAEQKKLLQAKRAEKKGTKDW